Protein AF-A0A8T7EZC7-F1 (afdb_monomer_lite)

pLDDT: mean 72.68, std 19.87, range [30.34, 92.94]

Structure (mmCIF, N/CA/C/O backbone):
data_AF-A0A8T7EZC7-F1
#
_entry.id   AF-A0A8T7EZC7-F1
#
loop_
_atom_site.group_PDB
_atom_site.id
_atom_site.type_symbol
_atom_site.label_atom_id
_atom_site.label_alt_id
_atom_site.label_comp_id
_atom_site.label_asym_id
_atom_site.label_entity_id
_atom_site.label_seq_id
_atom_site.pdbx_PDB_ins_code
_atom_site.Cartn_x
_atom_site.Cartn_y
_atom_site.Cartn_z
_atom_site.occupancy
_atom_site.B_iso_or_equiv
_atom_site.auth_seq_id
_atom_site.auth_comp_id
_atom_site.auth_asym_id
_atom_site.auth_atom_id
_atom_site.pdbx_PDB_model_num
ATOM 1 N N . MET A 1 1 ? 45.619 24.795 19.388 1.00 42.06 1 MET A N 1
ATOM 2 C CA . MET A 1 1 ? 44.561 25.643 19.974 1.00 42.06 1 MET A CA 1
ATOM 3 C C . MET A 1 1 ? 43.901 26.411 18.836 1.00 42.06 1 MET A C 1
ATOM 5 O O . MET A 1 1 ? 44.498 27.371 18.398 1.00 42.06 1 MET A O 1
ATOM 9 N N . PHE A 1 2 ? 42.785 25.922 18.280 1.00 33.25 2 PHE A N 1
ATOM 10 C CA . PHE A 1 2 ? 41.700 26.670 17.608 1.00 33.25 2 PHE A CA 1
ATOM 11 C C . PHE A 1 2 ? 40.606 25.656 17.208 1.00 33.25 2 PHE A C 1
ATOM 13 O O . PHE A 1 2 ? 40.906 24.513 16.879 1.00 33.25 2 PHE A O 1
ATOM 20 N N . ARG A 1 3 ? 39.350 26.061 17.406 1.00 34.19 3 ARG A N 1
ATOM 21 C CA . ARG A 1 3 ? 38.122 25.260 17.580 1.00 34.19 3 ARG A CA 1
ATOM 22 C C . ARG A 1 3 ? 37.470 24.772 16.266 1.00 34.19 3 ARG A C 1
ATOM 24 O O . ARG A 1 3 ? 37.739 25.358 15.220 1.00 34.19 3 ARG A O 1
ATOM 31 N N . PRO A 1 4 ? 36.570 23.765 16.336 1.00 37.44 4 PRO A N 1
ATOM 32 C CA . PRO A 1 4 ? 35.826 23.230 15.193 1.00 37.44 4 PRO A CA 1
ATOM 33 C C . PRO A 1 4 ? 34.715 24.188 14.739 1.00 37.44 4 PRO A C 1
ATOM 35 O O . PRO A 1 4 ? 34.132 24.902 15.557 1.00 37.44 4 PRO A O 1
ATOM 38 N N . ARG A 1 5 ? 34.386 24.176 13.443 1.00 38.75 5 ARG A N 1
ATOM 39 C CA . ARG A 1 5 ? 33.145 24.759 12.915 1.00 38.75 5 ARG A CA 1
ATOM 40 C C . ARG A 1 5 ? 32.158 23.632 12.634 1.00 38.75 5 ARG A C 1
ATOM 42 O O . ARG A 1 5 ? 32.315 22.900 11.665 1.00 38.75 5 ARG A O 1
ATOM 49 N N . ALA A 1 6 ? 31.161 23.518 13.504 1.00 39.84 6 ALA A N 1
ATOM 50 C CA . ALA A 1 6 ? 29.884 22.910 13.174 1.00 39.84 6 ALA A CA 1
ATOM 51 C C . ALA A 1 6 ? 29.177 23.808 12.147 1.00 39.84 6 ALA A C 1
ATOM 53 O O . ALA A 1 6 ? 29.130 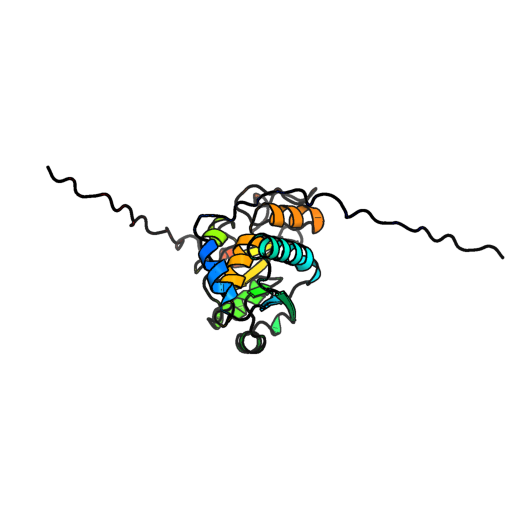25.026 12.336 1.00 39.84 6 ALA A O 1
ATOM 54 N N . VAL A 1 7 ? 28.636 23.220 11.082 1.00 38.34 7 VAL A N 1
ATOM 55 C CA . VAL A 1 7 ? 27.614 23.868 10.259 1.00 38.34 7 VAL A CA 1
ATOM 56 C C . VAL A 1 7 ? 26.310 23.136 10.523 1.00 38.34 7 VAL A C 1
ATOM 58 O O . VAL A 1 7 ? 26.101 21.997 10.122 1.00 38.34 7 VAL A O 1
ATOM 61 N N . LEU A 1 8 ? 25.494 23.836 11.298 1.00 35.91 8 LEU A N 1
ATOM 62 C CA . LEU A 1 8 ? 24.065 23.682 11.474 1.00 35.91 8 LEU A CA 1
ATOM 63 C C . LEU A 1 8 ? 23.392 23.820 10.097 1.00 35.91 8 LEU A C 1
ATOM 65 O O . LEU A 1 8 ? 23.626 24.818 9.417 1.00 35.91 8 LEU A O 1
ATOM 69 N N . SER A 1 9 ? 22.539 22.875 9.708 1.00 30.34 9 SER A N 1
ATOM 70 C CA . SER A 1 9 ? 21.531 23.111 8.672 1.00 30.34 9 SER A CA 1
ATOM 71 C C . SER A 1 9 ? 20.161 22.767 9.248 1.00 30.34 9 SER A C 1
ATOM 73 O O . SER A 1 9 ? 19.710 21.629 9.177 1.00 30.34 9 SER A O 1
ATOM 75 N N . CYS A 1 10 ? 19.529 23.776 9.858 1.00 31.45 10 CYS A N 1
ATOM 76 C CA . CYS A 1 10 ? 18.070 23.895 9.952 1.00 31.45 10 CYS A CA 1
ATOM 77 C C . CYS A 1 10 ? 17.480 23.691 8.538 1.00 31.45 10 CYS A C 1
ATOM 79 O O . CYS A 1 10 ? 18.063 24.163 7.570 1.00 31.45 10 CYS A O 1
ATOM 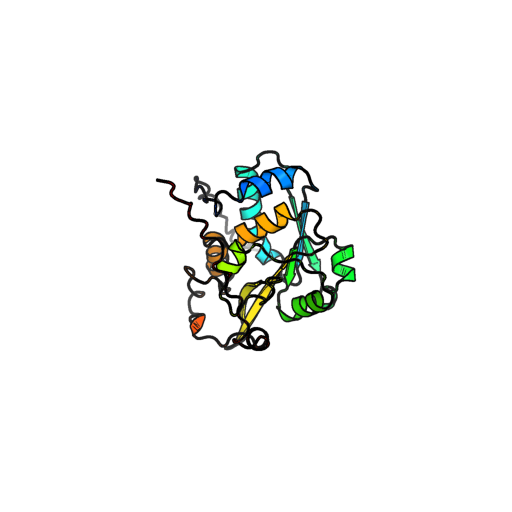81 N N . GLY A 1 11 ? 16.396 22.954 8.319 1.00 33.66 11 GLY A N 1
ATOM 82 C CA . GLY A 1 11 ? 15.102 23.128 8.961 1.00 33.66 11 GLY A CA 1
ATOM 83 C C . GLY A 1 11 ? 14.268 24.083 8.109 1.00 33.66 11 GLY A C 1
ATOM 84 O O . GLY A 1 11 ? 14.469 25.281 8.238 1.00 33.66 11 GLY A O 1
ATOM 85 N N . ILE A 1 12 ? 13.381 23.536 7.267 1.00 36.12 12 ILE A N 1
ATOM 86 C CA . ILE A 1 12 ? 12.087 24.079 6.807 1.00 36.12 12 ILE A CA 1
ATOM 87 C C . ILE A 1 12 ? 11.290 22.855 6.308 1.00 36.12 12 ILE A C 1
ATOM 89 O O . ILE A 1 12 ? 11.533 22.361 5.216 1.00 36.12 12 ILE A O 1
ATOM 93 N N . PHE A 1 13 ? 10.355 22.353 7.111 1.00 35.28 13 PHE A N 1
ATOM 94 C CA . PHE A 1 13 ? 9.205 21.566 6.641 1.00 35.28 13 PHE A CA 1
ATOM 95 C C . PHE A 1 13 ? 8.000 22.031 7.460 1.00 35.28 13 PHE A C 1
ATOM 97 O O . PHE A 1 13 ? 7.513 21.371 8.367 1.00 35.28 13 PHE A O 1
ATOM 104 N N . ALA A 1 14 ? 7.607 23.277 7.221 1.00 40.09 14 ALA A N 1
ATOM 105 C CA . ALA A 1 14 ? 6.400 23.861 7.779 1.00 40.09 14 ALA A CA 1
ATOM 106 C C . ALA A 1 14 ? 5.918 24.939 6.810 1.00 40.09 14 ALA A C 1
ATOM 108 O O . ALA A 1 14 ? 6.362 26.079 6.906 1.00 40.09 14 ALA A O 1
ATOM 109 N N . ALA A 1 15 ? 5.085 24.543 5.841 1.00 34.91 15 ALA A N 1
ATOM 110 C CA . ALA A 1 15 ? 4.017 25.351 5.235 1.00 34.91 15 ALA A CA 1
ATOM 111 C C . ALA A 1 15 ? 3.518 24.705 3.930 1.00 34.91 15 ALA A C 1
ATOM 113 O O . ALA A 1 15 ? 4.060 24.993 2.869 1.00 34.91 15 ALA A O 1
ATOM 114 N N . ALA A 1 16 ? 2.473 23.874 4.014 1.00 36.25 16 ALA A N 1
ATOM 115 C CA . ALA A 1 16 ? 1.429 23.732 2.983 1.00 36.25 16 ALA A CA 1
ATOM 116 C C . ALA A 1 16 ? 0.293 22.799 3.464 1.00 36.25 16 ALA A C 1
ATOM 118 O O . ALA A 1 16 ? -0.123 21.893 2.756 1.00 36.25 16 ALA A O 1
ATOM 119 N N . LEU A 1 17 ? -0.227 23.008 4.679 1.00 32.56 17 LEU A N 1
ATOM 120 C CA . LEU A 1 17 ? -1.483 22.393 5.139 1.00 32.56 17 LEU A CA 1
ATOM 121 C C . LEU A 1 17 ? -2.599 23.448 5.087 1.00 32.56 17 LEU A C 1
ATOM 123 O O . LEU A 1 17 ? -3.261 23.753 6.071 1.00 32.56 17 LEU A O 1
ATOM 127 N N . THR A 1 18 ? -2.769 24.082 3.927 1.00 36.34 18 THR A N 1
ATOM 128 C CA . THR A 1 18 ? -3.963 24.884 3.637 1.00 36.34 18 THR A CA 1
ATOM 129 C C . THR A 1 18 ? -4.882 24.065 2.747 1.00 36.34 18 THR A C 1
ATOM 131 O O . THR A 1 18 ? -4.669 23.998 1.541 1.00 36.34 18 THR A O 1
ATOM 134 N N . ALA A 1 19 ? -5.873 23.438 3.387 1.00 37.38 19 ALA A N 1
ATOM 135 C CA . ALA A 1 19 ? -7.176 23.043 2.853 1.00 37.38 19 ALA A CA 1
ATOM 136 C C . ALA A 1 19 ? -7.207 22.659 1.363 1.00 37.38 19 ALA A C 1
ATOM 138 O O . ALA A 1 19 ? -7.729 23.393 0.524 1.00 37.38 19 ALA A O 1
ATOM 139 N N . ILE A 1 20 ? -6.708 21.466 1.048 1.00 40.81 20 ILE A N 1
ATOM 140 C CA . ILE A 1 20 ? -7.132 20.754 -0.155 1.00 40.81 20 ILE A CA 1
ATOM 141 C C . ILE A 1 20 ? -8.110 19.697 0.333 1.00 40.81 20 ILE A C 1
ATOM 143 O O . ILE A 1 20 ? -7.711 18.713 0.945 1.00 40.81 20 ILE A O 1
ATOM 147 N N . ILE A 1 21 ? -9.399 19.935 0.090 1.00 41.66 21 ILE A N 1
ATOM 148 C CA . ILE A 1 21 ? -10.421 18.895 0.187 1.00 41.66 21 ILE A CA 1
ATOM 149 C C . ILE A 1 21 ? -9.994 17.835 -0.823 1.00 41.66 21 ILE A C 1
ATOM 151 O O . ILE A 1 21 ? -10.122 18.060 -2.025 1.00 41.66 21 ILE A O 1
ATOM 155 N N . ILE A 1 22 ? -9.426 16.722 -0.360 1.00 44.59 22 ILE A N 1
ATOM 156 C CA . ILE A 1 22 ? -9.307 15.529 -1.191 1.00 44.59 22 ILE A CA 1
ATOM 157 C C . ILE A 1 22 ? -10.746 15.035 -1.326 1.00 44.59 22 ILE A C 1
ATOM 159 O O . ILE A 1 22 ? -11.330 14.631 -0.318 1.00 44.59 22 ILE A O 1
ATOM 163 N N . PRO A 1 23 ? -11.381 15.107 -2.510 1.00 45.94 23 PRO A N 1
ATOM 164 C CA . PRO A 1 23 ? -12.598 14.348 -2.696 1.00 45.94 23 PRO A CA 1
ATOM 165 C C . PRO A 1 23 ? -12.193 12.885 -2.533 1.00 45.94 23 PRO A C 1
ATOM 167 O O . PRO A 1 23 ? -11.500 12.338 -3.392 1.00 45.94 23 PRO A O 1
ATOM 170 N N . LEU A 1 24 ? -12.576 12.272 -1.408 1.00 49.28 24 LEU A N 1
ATOM 171 C CA . LEU A 1 24 ? -12.540 10.821 -1.285 1.00 49.28 24 LEU A CA 1
ATOM 172 C C . LEU A 1 24 ? -13.208 10.260 -2.549 1.00 49.28 24 LEU A C 1
ATOM 174 O O . LEU A 1 24 ? -14.253 10.788 -2.959 1.00 49.28 24 LEU A O 1
ATOM 178 N N . PRO A 1 25 ? -12.614 9.260 -3.212 1.00 42.59 25 PRO A N 1
ATOM 179 C CA . PRO A 1 25 ? -13.205 8.704 -4.414 1.00 42.59 25 PRO A CA 1
ATOM 180 C C . PRO A 1 25 ? -14.587 8.130 -4.067 1.00 42.59 25 PRO A C 1
ATOM 182 O O . PRO A 1 25 ? -14.726 7.121 -3.389 1.00 42.59 25 PRO A O 1
ATOM 185 N N . GLY A 1 26 ? -15.630 8.839 -4.508 1.00 41.41 26 GLY A N 1
ATOM 186 C CA . GLY A 1 26 ? -17.014 8.376 -4.536 1.00 41.41 26 GLY A CA 1
ATOM 187 C C . GLY A 1 26 ? -17.830 8.500 -3.241 1.00 41.41 26 GLY A C 1
ATOM 188 O O . GLY A 1 26 ? -17.339 8.475 -2.119 1.00 41.41 26 GLY A O 1
ATOM 189 N N . LYS A 1 27 ? -19.158 8.544 -3.421 1.00 42.50 27 LYS A N 1
ATOM 190 C CA . LYS A 1 27 ? -20.199 8.497 -2.369 1.00 42.50 27 LYS A CA 1
ATOM 191 C C . LYS A 1 27 ? -20.186 7.207 -1.523 1.00 42.50 27 LYS A C 1
ATOM 193 O O . LYS A 1 27 ? -21.018 7.066 -0.631 1.00 42.50 27 LYS A O 1
ATOM 198 N N . ASN A 1 28 ? -19.261 6.291 -1.799 1.00 50.12 28 ASN A N 1
ATOM 199 C CA . ASN A 1 28 ? -19.187 4.964 -1.214 1.00 50.12 28 ASN A CA 1
ATOM 200 C C . ASN A 1 28 ? -18.074 4.821 -0.168 1.00 50.12 28 ASN A C 1
ATOM 202 O O . ASN A 1 28 ? -17.910 3.730 0.325 1.00 50.12 28 ASN A O 1
ATOM 206 N N . THR A 1 29 ? -17.322 5.841 0.241 1.00 52.97 29 THR A N 1
ATOM 207 C CA . THR A 1 29 ? -16.319 5.667 1.325 1.00 52.97 29 THR A CA 1
ATOM 208 C C . THR A 1 29 ? -16.861 6.024 2.709 1.00 52.97 29 THR A C 1
ATOM 210 O O . THR A 1 29 ? -16.376 5.515 3.712 1.00 52.97 29 THR A O 1
ATOM 213 N N . ALA A 1 30 ? -17.939 6.812 2.783 1.00 56.81 30 ALA A N 1
ATOM 214 C CA . ALA A 1 30 ? -18.549 7.229 4.050 1.00 56.81 30 ALA A CA 1
ATOM 215 C C . ALA A 1 30 ? -19.038 6.056 4.922 1.00 56.81 30 ALA A C 1
ATOM 217 O O . ALA A 1 30 ? -19.022 6.151 6.143 1.00 56.81 30 ALA A O 1
ATOM 218 N N . HIS A 1 31 ? -19.442 4.937 4.311 1.00 58.00 31 HIS A N 1
ATOM 219 C CA . HIS A 1 31 ? -19.840 3.745 5.064 1.00 58.00 31 HIS A CA 1
ATOM 220 C C . HIS A 1 31 ? -18.642 2.987 5.659 1.00 58.00 31 HIS A C 1
ATOM 222 O O . HIS A 1 31 ? -18.799 2.344 6.694 1.00 58.00 31 HIS A O 1
ATOM 228 N N . LEU A 1 32 ? -17.453 3.093 5.051 1.00 57.31 32 LEU A N 1
ATOM 229 C CA . LEU A 1 32 ? -16.219 2.512 5.588 1.00 57.31 32 LEU A CA 1
ATOM 230 C C . LEU A 1 32 ? -15.801 3.237 6.865 1.00 57.31 32 LEU A C 1
ATOM 232 O O . LEU A 1 32 ? -15.425 2.594 7.836 1.00 57.31 32 LEU A O 1
ATOM 236 N N . LEU A 1 33 ? -15.983 4.559 6.883 1.00 58.91 33 LEU A N 1
ATOM 237 C CA . LEU A 1 33 ? -15.732 5.426 8.033 1.00 58.91 33 LEU A CA 1
ATOM 238 C C . LEU A 1 33 ? -16.616 5.039 9.234 1.00 58.91 33 LEU A C 1
ATOM 240 O O . LEU A 1 33 ? -16.116 4.711 10.303 1.00 58.91 33 LEU A O 1
ATOM 244 N N . THR A 1 34 ? -17.935 4.952 9.037 1.00 57.25 34 THR A N 1
ATOM 245 C CA . THR A 1 34 ? -18.872 4.553 10.109 1.00 57.25 34 THR A CA 1
ATOM 246 C C . THR A 1 34 ? -18.677 3.105 10.578 1.00 57.25 34 THR A C 1
ATOM 248 O O . THR A 1 34 ? -19.005 2.775 11.714 1.00 57.25 34 THR A O 1
ATOM 251 N N . THR A 1 35 ? -18.163 2.220 9.718 1.00 56.12 35 THR A N 1
ATOM 252 C CA . THR A 1 35 ? -17.887 0.820 10.090 1.00 56.12 35 THR A CA 1
ATOM 253 C C . THR A 1 35 ? -16.540 0.680 10.806 1.00 56.12 35 THR A C 1
ATOM 255 O O . THR A 1 35 ? -16.410 -0.173 11.680 1.00 56.12 35 THR A O 1
ATOM 258 N N . ALA A 1 36 ? -15.555 1.523 10.477 1.00 55.91 36 ALA A N 1
ATOM 259 C CA . ALA A 1 36 ? -14.254 1.564 11.138 1.00 55.91 36 ALA A CA 1
ATOM 260 C C . ALA A 1 36 ? -14.371 1.930 12.625 1.00 55.91 36 ALA A C 1
ATOM 262 O O . ALA A 1 36 ? -13.792 1.237 13.450 1.00 55.91 36 ALA A O 1
ATOM 263 N N . GLU A 1 37 ? -15.198 2.923 12.975 1.00 54.53 37 GLU A N 1
ATOM 264 C CA . GLU A 1 37 ? -15.444 3.338 14.371 1.00 54.53 37 GLU A CA 1
ATOM 265 C C . GLU A 1 37 ? -16.039 2.227 15.267 1.00 54.53 37 GLU A C 1
ATOM 267 O O . GLU A 1 37 ? -16.066 2.359 16.491 1.00 54.53 37 GLU A O 1
ATOM 272 N N . ALA A 1 38 ? -16.557 1.142 14.678 1.00 52.16 38 ALA A N 1
ATOM 273 C CA . ALA A 1 38 ? -17.177 0.032 15.402 1.00 52.16 38 ALA A CA 1
ATOM 274 C C . ALA A 1 38 ? -16.225 -1.148 15.686 1.00 52.16 38 ALA A C 1
ATOM 276 O O . ALA A 1 38 ? -16.604 -2.046 16.442 1.00 52.16 38 ALA A O 1
ATOM 277 N N . ASN A 1 39 ? -15.025 -1.159 15.096 1.00 56.56 39 ASN A N 1
ATOM 278 C CA . ASN A 1 39 ? -14.036 -2.235 15.208 1.00 56.56 39 ASN A CA 1
ATOM 279 C C . ASN A 1 39 ? -12.738 -1.733 15.863 1.00 56.56 39 ASN A C 1
ATOM 281 O O . ASN A 1 39 ? -12.647 -0.578 16.264 1.00 56.56 39 ASN A O 1
ATOM 285 N N . ASP A 1 40 ? -11.761 -2.627 16.038 1.00 67.00 40 ASP A N 1
ATOM 286 C CA . ASP A 1 40 ? -10.443 -2.290 16.582 1.00 67.00 40 ASP A CA 1
ATOM 287 C C . ASP A 1 40 ? -9.860 -1.082 15.827 1.00 67.00 40 ASP A C 1
ATOM 289 O O . ASP A 1 40 ? -9.762 -1.084 14.600 1.00 67.00 40 ASP A O 1
ATOM 293 N N . ASN A 1 41 ? -9.517 -0.017 16.550 1.00 83.25 41 ASN A N 1
ATOM 294 C CA . ASN A 1 41 ? -9.135 1.263 15.942 1.00 83.25 41 ASN A CA 1
ATOM 295 C C . ASN A 1 41 ? -7.691 1.263 15.418 1.00 83.25 41 ASN A C 1
ATOM 297 O O . ASN A 1 41 ? -7.169 2.299 15.017 1.00 83.25 41 ASN A O 1
ATOM 301 N N . THR A 1 42 ? -7.013 0.123 15.431 1.00 88.88 42 THR A N 1
ATOM 302 C CA . THR A 1 42 ? -5.642 0.014 14.945 1.00 88.88 42 THR A CA 1
ATOM 303 C C . THR A 1 42 ? -5.626 -0.691 13.597 1.00 88.88 42 THR A C 1
ATOM 305 O O . THR A 1 42 ? -6.173 -1.781 13.445 1.00 88.88 42 THR A O 1
ATOM 308 N N . LEU A 1 43 ? -4.990 -0.045 12.619 1.00 91.12 43 LEU A N 1
ATOM 309 C CA . LEU A 1 43 ? -4.622 -0.635 11.339 1.00 91.12 43 LEU A CA 1
ATOM 310 C C . LEU A 1 43 ? -3.209 -1.212 11.454 1.00 91.12 43 LEU A C 1
ATOM 312 O O . LEU A 1 43 ? -2.252 -0.456 11.637 1.00 91.12 43 LEU A O 1
ATOM 316 N N . VAL A 1 44 ? -3.064 -2.528 11.315 1.00 91.81 44 VAL A N 1
ATOM 317 C CA . VAL A 1 44 ? -1.765 -3.211 11.363 1.00 91.81 44 VAL A CA 1
ATOM 318 C C . VAL A 1 44 ? -1.251 -3.473 9.948 1.00 91.81 44 VAL A C 1
ATOM 320 O O . VAL A 1 44 ? -1.824 -4.253 9.184 1.00 91.81 44 VAL A O 1
ATOM 323 N N . ILE A 1 45 ? -0.138 -2.833 9.600 1.00 92.75 45 ILE A N 1
ATOM 324 C CA . ILE A 1 45 ? 0.567 -3.009 8.332 1.00 92.75 45 ILE A CA 1
ATOM 325 C C . ILE A 1 45 ? 1.824 -3.838 8.579 1.00 92.75 45 ILE A C 1
ATOM 327 O O . ILE A 1 45 ? 2.761 -3.378 9.228 1.00 92.75 45 ILE A O 1
ATOM 331 N N . VAL A 1 46 ? 1.876 -5.038 8.013 1.00 91.94 46 VAL A N 1
ATOM 332 C CA . VAL A 1 46 ? 3.085 -5.865 8.003 1.00 91.94 46 VAL A CA 1
ATOM 333 C C . VAL A 1 46 ? 3.855 -5.600 6.715 1.00 91.94 46 VAL A C 1
ATOM 335 O O . VAL A 1 46 ? 3.277 -5.645 5.632 1.00 91.94 46 VAL A O 1
ATOM 338 N N . THR A 1 47 ? 5.155 -5.326 6.811 1.00 91.94 47 THR A N 1
ATOM 339 C CA . THR A 1 47 ? 6.013 -5.032 5.657 1.00 91.94 47 THR A CA 1
ATOM 340 C C . THR A 1 47 ? 7.314 -5.826 5.662 1.00 91.94 47 THR A C 1
ATOM 342 O O . THR A 1 47 ? 7.911 -6.026 6.717 1.00 91.94 47 THR A O 1
ATOM 345 N N . THR A 1 48 ? 7.798 -6.232 4.487 1.00 90.69 48 THR A N 1
ATOM 346 C CA . THR A 1 48 ? 9.175 -6.752 4.334 1.00 90.69 48 THR A CA 1
ATOM 347 C C . THR A 1 48 ? 10.176 -5.691 3.909 1.00 90.69 48 THR A C 1
ATOM 349 O O . THR A 1 48 ? 11.375 -5.876 4.093 1.00 90.69 48 THR A O 1
ATOM 352 N N . GLY A 1 49 ? 9.686 -4.574 3.370 1.00 85.62 49 GLY A N 1
ATOM 353 C CA . GLY A 1 49 ? 10.512 -3.455 2.933 1.00 85.62 49 GLY A CA 1
ATOM 354 C C . GLY A 1 49 ? 10.793 -2.433 4.034 1.00 85.62 49 GLY A C 1
ATOM 355 O O . GLY A 1 49 ? 10.332 -2.547 5.175 1.00 85.62 49 GLY A O 1
ATOM 356 N N . ASP A 1 50 ? 11.519 -1.381 3.658 1.00 84.81 50 ASP A N 1
ATOM 357 C CA . ASP A 1 50 ? 11.858 -0.274 4.547 1.00 84.81 50 ASP A CA 1
ATOM 358 C C . ASP A 1 50 ? 10.613 0.501 5.015 1.00 84.81 50 ASP A C 1
ATOM 360 O O . ASP A 1 50 ? 9.924 1.174 4.243 1.00 84.81 50 ASP A O 1
ATOM 364 N N . THR A 1 51 ? 10.362 0.463 6.324 1.00 89.06 51 THR A N 1
ATOM 365 C CA . THR A 1 51 ? 9.289 1.221 6.988 1.00 89.06 51 THR A CA 1
ATOM 366 C C . THR A 1 51 ? 9.369 2.736 6.754 1.00 89.06 51 THR A C 1
ATOM 368 O O . THR A 1 51 ? 8.343 3.421 6.801 1.00 89.06 51 THR A O 1
ATOM 371 N N . ALA A 1 52 ? 10.551 3.286 6.451 1.00 86.44 52 ALA A N 1
ATOM 372 C CA . ALA A 1 52 ? 10.707 4.706 6.154 1.00 86.44 52 ALA A CA 1
ATOM 373 C C . ALA A 1 52 ? 9.906 5.130 4.910 1.00 86.44 52 ALA A C 1
ATOM 375 O O . ALA A 1 52 ? 9.370 6.238 4.890 1.00 86.44 52 ALA A O 1
ATOM 376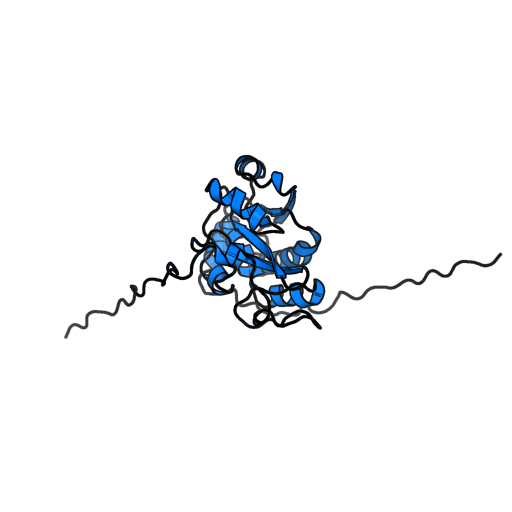 N N . LEU A 1 53 ? 9.736 4.237 3.927 1.00 80.69 53 LEU A N 1
ATOM 377 C CA . LEU A 1 53 ? 8.928 4.488 2.727 1.00 80.69 53 LEU A CA 1
ATOM 378 C C . LEU A 1 53 ? 7.430 4.603 3.036 1.00 80.69 53 LEU A C 1
ATOM 380 O O . LEU A 1 53 ? 6.696 5.272 2.309 1.00 80.69 53 LEU A O 1
ATOM 384 N N . LEU A 1 54 ? 6.975 3.987 4.130 1.00 85.50 54 LEU A N 1
ATOM 385 C CA . LEU A 1 54 ? 5.578 4.031 4.555 1.00 85.50 54 LEU A CA 1
ATOM 386 C C . LEU A 1 54 ? 5.254 5.275 5.385 1.00 85.50 54 LEU A C 1
ATOM 388 O O . LEU A 1 54 ? 4.104 5.708 5.402 1.00 85.50 54 LEU A O 1
ATOM 392 N N . THR A 1 55 ? 6.250 5.889 6.031 1.00 86.44 55 THR A N 1
ATOM 393 C CA . THR A 1 55 ? 6.047 7.052 6.917 1.00 86.44 55 THR A CA 1
ATOM 394 C C . THR A 1 55 ? 5.243 8.186 6.258 1.00 86.44 55 THR A C 1
ATOM 396 O O . THR A 1 55 ? 4.262 8.633 6.860 1.00 86.44 55 THR A O 1
ATOM 399 N N . PRO A 1 56 ? 5.568 8.655 5.033 1.00 83.31 56 PRO A N 1
ATOM 400 C CA . PRO A 1 56 ? 4.800 9.722 4.388 1.00 83.31 56 PRO A CA 1
ATOM 401 C C . PRO A 1 56 ? 3.355 9.320 4.068 1.00 83.31 56 PRO A C 1
ATOM 403 O O . PRO A 1 56 ? 2.458 10.158 4.122 1.00 83.31 56 PRO A O 1
ATOM 406 N N . LEU A 1 57 ? 3.123 8.042 3.757 1.00 84.62 57 LEU A N 1
ATOM 407 C CA . LEU A 1 57 ? 1.797 7.510 3.437 1.00 84.62 57 LEU A CA 1
ATOM 408 C C . LEU A 1 57 ? 0.923 7.443 4.677 1.00 84.62 57 LEU A C 1
ATOM 410 O O . LEU A 1 57 ? -0.215 7.897 4.649 1.00 84.62 57 LEU A O 1
ATOM 414 N N . VAL A 1 58 ? 1.479 6.901 5.761 1.00 90.12 58 VAL A N 1
ATOM 415 C CA . VAL A 1 58 ? 0.804 6.811 7.053 1.00 90.12 58 VAL A CA 1
ATOM 416 C C . VAL A 1 58 ? 0.478 8.205 7.564 1.00 90.12 58 VAL A C 1
ATOM 418 O O . VAL A 1 58 ? -0.663 8.452 7.928 1.00 90.12 58 VAL A O 1
ATOM 421 N N . THR A 1 59 ? 1.422 9.143 7.465 1.00 88.31 59 THR A N 1
ATOM 422 C CA . THR A 1 59 ? 1.191 10.542 7.856 1.00 88.31 59 THR A CA 1
ATOM 423 C C . THR A 1 59 ? 0.013 11.163 7.098 1.00 88.31 59 THR A C 1
ATOM 425 O O . THR A 1 59 ? -0.829 11.835 7.691 1.00 88.31 59 THR A O 1
ATOM 428 N N . GLU A 1 60 ? -0.066 10.962 5.780 1.00 84.50 60 GLU A N 1
ATOM 429 C CA . GLU A 1 60 ? -1.175 11.497 4.985 1.00 84.50 60 GLU A CA 1
ATOM 430 C C . GLU A 1 60 ? -2.492 10.767 5.278 1.00 84.50 60 GLU A C 1
ATOM 432 O O . GLU A 1 60 ? -3.532 11.414 5.373 1.00 84.50 60 GLU A O 1
ATOM 437 N N . PHE A 1 61 ? -2.466 9.443 5.450 1.00 88.00 61 PHE A N 1
ATOM 438 C CA . PHE A 1 61 ? -3.645 8.666 5.823 1.00 88.00 61 PHE A CA 1
ATOM 439 C C . PHE A 1 61 ? -4.210 9.118 7.170 1.00 88.00 61 PHE A C 1
ATOM 441 O O . PHE A 1 61 ? -5.399 9.410 7.260 1.00 88.00 61 PHE A O 1
ATOM 448 N N . GLU A 1 62 ? -3.364 9.254 8.190 1.00 89.31 62 GLU A N 1
ATOM 449 C CA . GLU A 1 62 ? -3.757 9.768 9.503 1.00 89.31 62 GLU A CA 1
ATOM 450 C C . GLU A 1 62 ? -4.331 11.185 9.390 1.00 89.31 62 GLU A C 1
ATOM 452 O O . GLU A 1 62 ? -5.348 11.486 10.008 1.00 89.31 62 GLU A O 1
ATOM 457 N N . ALA A 1 63 ? -3.763 12.042 8.533 1.00 87.25 63 ALA A N 1
ATOM 458 C CA . ALA A 1 63 ? -4.316 13.370 8.276 1.00 87.25 63 ALA A CA 1
ATOM 459 C C . ALA A 1 63 ? -5.702 13.325 7.600 1.00 87.25 63 ALA A C 1
ATOM 461 O O . ALA A 1 63 ? -6.563 14.148 7.919 1.00 87.25 63 ALA A O 1
ATOM 462 N N . VAL A 1 64 ? -5.935 12.383 6.679 1.00 84.56 64 VAL A N 1
ATOM 463 C CA . VAL A 1 64 ? -7.252 12.159 6.058 1.00 84.56 64 VAL A CA 1
ATOM 464 C C . VAL A 1 64 ? -8.251 11.657 7.094 1.00 84.56 64 VAL A C 1
ATOM 466 O O . VAL A 1 64 ? -9.371 12.168 7.151 1.00 84.56 64 VAL A O 1
ATOM 469 N N . VAL A 1 65 ? -7.856 10.696 7.930 1.00 86.69 65 VAL A N 1
ATOM 470 C CA . VAL A 1 65 ? -8.706 10.149 8.991 1.00 86.69 65 VAL A CA 1
ATOM 471 C C . VAL A 1 65 ? -9.066 11.228 10.007 1.00 86.69 65 VAL A C 1
ATOM 473 O O . VAL A 1 65 ? -10.247 11.431 10.251 1.00 86.69 65 VAL A O 1
ATOM 476 N N . GLU A 1 66 ? -8.102 12.001 10.506 1.00 87.25 66 GLU A N 1
ATOM 477 C CA . GLU A 1 66 ? -8.351 13.094 11.456 1.00 87.25 66 GLU A CA 1
ATOM 478 C C . GLU A 1 66 ? -9.309 14.156 10.886 1.00 87.25 66 GLU A C 1
ATOM 480 O O . GLU A 1 66 ? -10.188 14.663 11.580 1.00 87.25 66 GLU A O 1
ATOM 485 N N . GLN A 1 67 ? -9.188 14.486 9.595 1.00 83.25 67 GLN A N 1
ATOM 486 C CA . GLN A 1 67 ? -10.085 15.452 8.949 1.00 83.25 67 GLN A CA 1
ATOM 487 C C . GLN A 1 67 ? -11.502 14.917 8.721 1.00 83.25 67 GLN A C 1
ATOM 489 O O . GLN A 1 67 ? -12.450 15.704 8.677 1.00 83.25 67 GLN A O 1
ATOM 494 N N . THR A 1 68 ? -11.650 13.611 8.504 1.00 78.88 68 THR A N 1
ATOM 495 C CA . THR A 1 68 ? -12.928 12.995 8.114 1.00 78.88 68 THR A CA 1
ATOM 496 C C . THR A 1 68 ? -13.682 12.388 9.292 1.00 78.88 68 THR A C 1
ATOM 498 O O . THR A 1 68 ? -14.912 12.407 9.288 1.00 78.88 68 THR A O 1
ATOM 501 N N . MET A 1 69 ? -12.958 11.901 10.296 1.00 81.69 69 MET A N 1
ATOM 502 C CA . MET A 1 69 ? -13.447 11.266 11.516 1.00 81.69 69 MET A CA 1
ATOM 503 C C . MET A 1 69 ? -12.657 11.800 12.725 1.00 81.69 69 MET A C 1
ATOM 505 O O . MET A 1 69 ? -11.819 11.084 13.293 1.00 81.69 69 MET A O 1
ATOM 509 N N . PRO A 1 70 ? -12.887 13.070 13.110 1.00 78.62 70 PRO A N 1
ATOM 510 C CA . PRO A 1 70 ? -12.275 13.621 14.311 1.00 78.62 70 PRO A CA 1
ATOM 511 C C . PRO A 1 70 ? -12.691 12.777 15.521 1.00 78.62 70 PRO A C 1
ATOM 513 O O . PRO A 1 70 ? -13.836 12.339 15.607 1.00 78.62 70 PRO A O 1
ATOM 516 N N . ASP A 1 71 ? -11.758 12.542 16.442 1.00 83.31 71 ASP A N 1
ATOM 517 C CA . ASP A 1 71 ? -11.937 11.700 17.637 1.00 83.31 71 ASP A CA 1
ATOM 518 C C . ASP A 1 71 ? -12.112 10.188 17.378 1.00 83.31 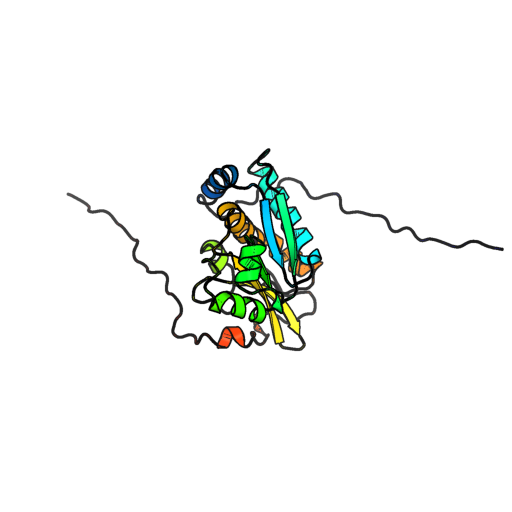71 ASP A C 1
ATOM 520 O O . ASP A 1 71 ? -12.383 9.440 18.319 1.00 83.31 71 ASP A O 1
ATOM 524 N N . SER A 1 72 ? -11.899 9.703 16.147 1.00 82.88 72 SER A N 1
ATOM 525 C CA . SER A 1 72 ? -11.988 8.265 15.832 1.00 82.88 72 SER A CA 1
ATOM 526 C C . SER A 1 72 ? -11.014 7.402 16.636 1.00 82.88 72 SER A C 1
ATOM 528 O O . SER A 1 72 ? -11.274 6.225 16.862 1.00 82.88 72 SER A O 1
ATOM 530 N N . GLY A 1 73 ? -9.889 7.973 17.083 1.00 83.50 73 GLY A N 1
ATOM 531 C CA . GLY A 1 73 ? -8.850 7.245 17.810 1.00 83.50 73 GLY A CA 1
ATOM 532 C C . GLY A 1 73 ? -8.116 6.215 16.952 1.00 83.50 73 GLY A C 1
ATOM 533 O O . GLY A 1 73 ? -7.479 5.323 17.510 1.00 83.50 73 GLY A O 1
ATOM 534 N N . VAL A 1 74 ? -8.225 6.325 15.623 1.00 87.56 74 VAL A N 1
ATOM 535 C CA . VAL A 1 74 ? -7.558 5.432 14.678 1.00 87.56 74 VAL A CA 1
ATOM 536 C C . VAL A 1 74 ? -6.045 5.614 14.751 1.00 87.56 74 VAL A C 1
ATOM 538 O O . VAL A 1 74 ? -5.547 6.738 14.740 1.00 87.56 74 VAL A O 1
ATOM 541 N N . THR A 1 75 ? -5.313 4.505 14.793 1.00 89.50 75 THR A N 1
ATOM 542 C CA . THR A 1 75 ? -3.847 4.481 14.774 1.00 89.50 75 THR A CA 1
ATOM 543 C C . THR A 1 75 ? -3.332 3.509 13.722 1.00 89.50 75 THR A C 1
ATOM 545 O O . THR A 1 75 ? -4.002 2.535 13.379 1.00 89.50 75 THR A O 1
ATOM 548 N N . VAL A 1 76 ? -2.125 3.754 13.212 1.00 92.31 76 VAL A N 1
ATOM 549 C CA . VAL A 1 76 ? -1.442 2.818 12.314 1.00 92.31 76 VAL A CA 1
ATOM 550 C C . VAL A 1 76 ? -0.235 2.212 13.021 1.00 92.31 76 VAL A C 1
ATOM 552 O O . VAL A 1 76 ? 0.636 2.923 13.522 1.00 92.31 76 VAL A O 1
ATOM 555 N N . GLN A 1 77 ? -0.169 0.884 13.044 1.00 92.69 77 GLN A N 1
ATOM 556 C CA . GLN A 1 77 ? 0.981 0.120 13.510 1.00 92.69 77 GLN A CA 1
ATOM 557 C C . GLN A 1 77 ? 1.687 -0.490 12.305 1.00 92.69 77 GLN A C 1
ATOM 559 O O . GLN A 1 77 ? 1.054 -1.123 11.466 1.00 92.69 77 GLN A O 1
ATOM 564 N N . ILE A 1 78 ? 3.003 -0.306 12.223 1.00 92.94 78 ILE A N 1
ATOM 565 C CA . ILE A 1 78 ? 3.825 -0.900 11.169 1.00 92.94 78 ILE A CA 1
ATOM 566 C C . ILE A 1 78 ? 4.747 -1.933 11.802 1.00 92.94 78 ILE A C 1
ATOM 568 O O . ILE A 1 78 ? 5.503 -1.613 12.721 1.00 92.94 78 ILE A O 1
ATOM 572 N N . GLU A 1 79 ? 4.719 -3.150 11.278 1.00 90.81 79 GLU A N 1
ATOM 573 C CA . GLU A 1 79 ? 5.591 -4.240 11.696 1.00 90.81 79 GLU A CA 1
ATOM 574 C C . GLU A 1 79 ? 6.476 -4.670 10.533 1.00 90.81 79 GLU A C 1
ATOM 576 O O . GLU A 1 79 ? 5.986 -5.037 9.469 1.00 90.81 79 GLU A O 1
ATOM 581 N N . SER A 1 80 ? 7.792 -4.611 10.729 1.00 91.12 80 SER A N 1
ATOM 582 C CA . SER A 1 80 ? 8.749 -5.101 9.739 1.00 91.12 80 SER A CA 1
ATOM 583 C C . SER A 1 80 ? 9.119 -6.548 10.043 1.00 91.12 80 SER A C 1
ATOM 585 O O . SER A 1 80 ? 9.497 -6.867 11.173 1.00 91.12 80 SER A O 1
ATOM 587 N N . VAL A 1 81 ? 9.013 -7.409 9.037 1.00 89.56 81 VAL A N 1
ATOM 588 C CA . VAL A 1 81 ? 9.321 -8.842 9.122 1.00 89.56 81 VAL A CA 1
ATOM 589 C C . VAL A 1 81 ? 10.243 -9.259 7.981 1.00 89.56 81 VAL A C 1
ATOM 591 O O . VAL A 1 81 ? 10.360 -8.557 6.979 1.00 89.56 81 VAL A O 1
ATOM 594 N N . ALA A 1 82 ? 10.915 -10.404 8.112 1.00 87.88 82 ALA A N 1
ATOM 595 C CA . ALA A 1 82 ? 11.668 -10.956 6.990 1.00 87.88 82 ALA A CA 1
ATOM 596 C C . ALA A 1 82 ? 10.713 -11.519 5.921 1.00 87.88 82 ALA A C 1
ATOM 598 O O . ALA A 1 82 ? 9.604 -11.947 6.235 1.00 87.88 82 ALA A O 1
ATOM 599 N N . ALA A 1 83 ? 11.151 -11.572 4.659 1.00 84.12 83 ALA A N 1
ATOM 600 C CA . ALA A 1 83 ? 10.351 -12.137 3.565 1.00 84.12 83 ALA A CA 1
ATOM 601 C C . ALA A 1 83 ? 9.914 -13.589 3.823 1.00 84.12 83 ALA A C 1
ATOM 603 O O . ALA A 1 83 ? 8.755 -13.930 3.602 1.00 84.12 83 ALA A O 1
ATOM 604 N N . ASP A 1 84 ? 10.799 -14.413 4.390 1.00 81.94 84 ASP A N 1
ATOM 605 C CA . ASP A 1 84 ? 10.500 -15.809 4.750 1.00 81.94 84 ASP A CA 1
ATOM 606 C C . ASP A 1 84 ? 9.420 -15.932 5.849 1.00 81.94 84 ASP A C 1
ATOM 608 O O . ASP A 1 84 ? 8.777 -16.979 5.996 1.00 81.94 84 ASP A O 1
ATOM 612 N N . ASP A 1 85 ? 9.188 -14.850 6.598 1.00 82.06 85 ASP A N 1
ATOM 613 C CA . ASP A 1 85 ? 8.145 -14.758 7.616 1.00 82.06 85 ASP A CA 1
ATOM 614 C C . ASP A 1 85 ? 6.796 -14.297 7.030 1.00 82.06 85 ASP A C 1
ATOM 616 O O . ASP A 1 85 ? 5.795 -14.303 7.742 1.00 82.06 85 ASP A O 1
ATOM 620 N N . LEU A 1 86 ? 6.696 -13.964 5.735 1.00 79.69 86 LEU A N 1
ATOM 621 C CA . LEU A 1 86 ? 5.411 -13.757 5.049 1.00 79.69 86 LEU A CA 1
ATOM 622 C C . LEU A 1 86 ? 4.762 -15.095 4.662 1.00 79.69 86 LEU A C 1
ATOM 624 O O . LEU A 1 86 ? 4.517 -15.397 3.496 1.00 79.69 86 LEU A O 1
ATOM 628 N N . ASN A 1 87 ? 4.448 -15.918 5.657 1.00 73.62 87 ASN A N 1
ATOM 629 C CA . ASN A 1 87 ? 3.649 -17.129 5.475 1.00 73.62 87 ASN A CA 1
ATOM 630 C C . ASN A 1 87 ? 2.312 -17.027 6.224 1.00 73.62 87 ASN A C 1
ATOM 632 O O . ASN A 1 87 ? 2.124 -16.172 7.089 1.00 73.62 87 ASN A O 1
ATOM 636 N N . SER A 1 88 ? 1.357 -17.899 5.890 1.00 66.12 88 SER A N 1
ATOM 637 C CA . SER A 1 88 ? -0.010 -17.831 6.429 1.00 66.12 88 SER A CA 1
ATOM 638 C C . SER A 1 88 ? -0.090 -17.844 7.947 1.00 66.12 88 SER A C 1
ATOM 640 O O . SER A 1 88 ? -0.983 -17.226 8.518 1.00 66.12 88 SER A O 1
ATOM 642 N N . ASP A 1 89 ? 0.799 -18.587 8.601 1.00 68.06 89 ASP A N 1
ATOM 643 C CA . ASP A 1 89 ? 0.747 -18.770 10.048 1.00 68.06 89 ASP A CA 1
ATOM 644 C C . ASP A 1 89 ? 1.348 -17.562 10.762 1.00 68.06 89 ASP A C 1
ATOM 646 O O . ASP A 1 89 ? 0.784 -17.087 11.745 1.00 68.06 89 ASP A O 1
ATOM 650 N N . ALA A 1 90 ? 2.427 -16.999 10.221 1.00 68.12 90 ALA A N 1
ATOM 651 C CA . ALA A 1 90 ? 2.972 -15.732 10.680 1.00 68.12 90 ALA A CA 1
ATOM 652 C C . ALA A 1 90 ? 1.977 -14.579 10.473 1.00 68.12 90 ALA A C 1
ATOM 654 O O . ALA A 1 90 ? 1.676 -13.874 11.431 1.00 68.12 90 ALA A O 1
ATOM 655 N N . LEU A 1 91 ? 1.364 -14.447 9.291 1.00 69.00 91 LEU A N 1
ATOM 656 C CA . LEU A 1 91 ? 0.362 -13.405 9.021 1.00 69.00 91 LEU A CA 1
ATOM 657 C C . LEU A 1 91 ? -0.841 -13.472 9.975 1.00 69.00 91 LEU A C 1
ATOM 659 O O . LEU A 1 91 ? -1.305 -12.440 10.457 1.00 69.00 91 LEU A O 1
ATOM 663 N N . LYS A 1 92 ? -1.316 -14.683 10.297 1.00 69.81 92 LYS A N 1
ATOM 664 C CA . LYS A 1 92 ? -2.387 -14.883 11.288 1.00 69.81 92 LYS A CA 1
ATOM 665 C C . LYS A 1 92 ? -1.966 -14.459 12.693 1.00 69.81 92 LYS A C 1
ATOM 667 O O . LYS A 1 92 ? -2.780 -13.885 13.409 1.00 69.81 92 LYS A O 1
ATOM 672 N N . ASN A 1 93 ? -0.726 -14.748 13.085 1.00 75.50 93 ASN A N 1
ATOM 673 C CA . ASN A 1 93 ? -0.209 -14.415 14.415 1.00 75.50 93 ASN A CA 1
ATOM 674 C C . ASN A 1 93 ? 0.090 -12.921 14.580 1.00 75.50 93 ASN A C 1
ATOM 676 O O . ASN A 1 93 ? -0.019 -12.404 15.686 1.00 75.50 93 ASN A O 1
ATOM 680 N N . LEU A 1 94 ? 0.455 -12.240 13.493 1.00 74.19 94 LEU A N 1
ATOM 681 C CA . LEU A 1 94 ? 0.716 -10.799 13.477 1.00 74.19 94 LEU A CA 1
ATOM 682 C C . LEU A 1 94 ? -0.576 -9.972 13.419 1.00 74.19 94 LEU A C 1
ATOM 684 O O . LEU A 1 94 ? -0.522 -8.755 13.539 1.00 74.19 94 LEU A O 1
ATOM 688 N N . HIS A 1 95 ? -1.736 -10.617 13.228 1.00 82.19 95 HIS A N 1
ATOM 689 C CA . HIS A 1 95 ? -3.025 -9.944 13.043 1.00 82.19 95 HIS A CA 1
ATOM 690 C C . HIS A 1 95 ? -2.965 -8.840 11.977 1.00 82.19 95 HIS A C 1
ATOM 692 O O . HIS A 1 95 ? -3.594 -7.796 12.122 1.00 82.19 95 HIS A O 1
ATOM 698 N N . ALA A 1 96 ? -2.202 -9.081 10.907 1.00 88.25 96 ALA A N 1
ATOM 699 C CA . ALA A 1 96 ? -2.044 -8.120 9.829 1.00 88.25 96 ALA A CA 1
ATOM 700 C C . ALA A 1 96 ? -3.411 -7.760 9.235 1.00 88.25 96 ALA A C 1
ATOM 702 O O . ALA A 1 96 ? -4.233 -8.645 8.983 1.00 88.25 96 ALA A O 1
ATOM 703 N N . ASP A 1 97 ? -3.622 -6.478 8.960 1.00 91.38 97 ASP A N 1
ATOM 704 C CA . ASP A 1 97 ? -4.720 -6.005 8.123 1.00 91.38 97 ASP A CA 1
ATOM 705 C C . ASP A 1 97 ? -4.251 -5.843 6.677 1.00 91.38 97 ASP A C 1
ATOM 707 O O . ASP A 1 97 ? -4.928 -6.252 5.730 1.00 91.38 97 ASP A O 1
ATOM 711 N N . LEU A 1 98 ? -3.044 -5.296 6.516 1.00 92.38 98 LEU A N 1
ATOM 712 C CA . LEU A 1 98 ? -2.377 -5.102 5.237 1.00 92.38 98 LEU A CA 1
ATOM 713 C C . LEU A 1 98 ? -0.998 -5.749 5.249 1.00 92.38 98 LEU A C 1
ATOM 715 O O . LEU A 1 98 ? -0.292 -5.738 6.257 1.00 92.38 98 LEU A O 1
ATOM 719 N N . VAL A 1 99 ? -0.609 -6.272 4.092 1.00 91.56 99 VAL A N 1
ATOM 720 C CA . VAL A 1 99 ? 0.719 -6.826 3.842 1.00 91.56 99 VAL A CA 1
ATOM 721 C C . VAL A 1 99 ? 1.349 -6.059 2.691 1.00 91.56 99 VAL A C 1
ATOM 723 O O . VAL A 1 99 ? 0.759 -5.957 1.617 1.00 91.56 99 VAL A O 1
ATOM 726 N N . LEU A 1 100 ? 2.548 -5.533 2.915 1.00 91.69 100 LEU A N 1
ATOM 727 C CA . LEU A 1 100 ? 3.370 -4.844 1.929 1.00 91.69 100 LEU A CA 1
ATOM 728 C C . LEU A 1 100 ? 4.674 -5.613 1.729 1.00 91.69 100 LEU A C 1
ATOM 730 O O . LEU A 1 100 ? 5.537 -5.632 2.599 1.00 91.69 100 LEU A O 1
ATOM 734 N N . ALA A 1 101 ? 4.834 -6.250 0.576 1.00 90.25 101 ALA A N 1
ATOM 735 C CA . ALA A 1 101 ? 6.094 -6.900 0.244 1.00 90.25 101 ALA A CA 1
ATOM 736 C C . ALA A 1 101 ? 6.931 -6.017 -0.676 1.00 90.25 101 ALA A C 1
ATOM 738 O O . ALA A 1 101 ? 6.406 -5.446 -1.631 1.00 90.25 101 ALA A O 1
ATOM 739 N N . GLU A 1 102 ? 8.238 -5.954 -0.423 1.00 88.38 102 GLU A N 1
ATOM 740 C CA . GLU A 1 102 ? 9.209 -5.302 -1.315 1.00 88.38 102 GLU A CA 1
ATOM 741 C C . GLU A 1 102 ? 9.310 -6.009 -2.678 1.00 88.38 102 GLU A C 1
ATOM 743 O O . GLU A 1 102 ? 9.666 -5.397 -3.685 1.00 88.38 102 GLU A O 1
ATOM 748 N N . ASN A 1 103 ? 8.949 -7.295 -2.727 1.00 85.75 103 ASN A N 1
ATOM 749 C CA . ASN A 1 103 ? 8.862 -8.066 -3.955 1.00 85.75 103 ASN A CA 1
ATOM 750 C C . ASN A 1 103 ? 7.533 -8.823 -4.037 1.00 85.75 103 ASN A C 1
ATOM 752 O O . ASN A 1 103 ? 7.144 -9.524 -3.103 1.00 85.75 103 ASN A O 1
ATOM 756 N N . VAL A 1 104 ? 6.863 -8.753 -5.192 1.00 85.19 104 VAL A N 1
ATOM 757 C CA . VAL A 1 104 ? 5.656 -9.553 -5.475 1.00 85.19 104 VAL A CA 1
ATOM 758 C C . VAL A 1 104 ? 5.878 -11.040 -5.197 1.00 85.19 104 VAL A C 1
ATOM 760 O O . VAL A 1 104 ? 4.966 -11.702 -4.712 1.00 85.19 104 VAL A O 1
ATOM 763 N N . ALA A 1 105 ? 7.076 -11.568 -5.464 1.00 82.31 105 ALA A N 1
ATOM 764 C CA . ALA A 1 105 ? 7.405 -12.972 -5.226 1.00 82.31 105 ALA A CA 1
ATOM 765 C C . ALA A 1 105 ? 7.159 -13.405 -3.770 1.00 82.31 105 ALA A C 1
ATOM 767 O O . ALA A 1 105 ? 6.637 -14.497 -3.539 1.00 82.31 105 ALA A O 1
ATOM 768 N N . ASP A 1 106 ? 7.459 -12.531 -2.808 1.00 80.69 106 ASP A N 1
ATOM 769 C CA . ASP A 1 106 ? 7.286 -12.815 -1.381 1.00 80.69 106 ASP A CA 1
ATOM 770 C C . ASP A 1 106 ? 5.792 -12.838 -1.010 1.00 80.69 106 ASP A C 1
ATOM 772 O O . ASP A 1 106 ? 5.342 -13.647 -0.201 1.00 80.69 106 ASP A O 1
ATOM 776 N N . LEU A 1 107 ? 4.985 -12.004 -1.676 1.00 81.94 107 LEU A N 1
ATOM 777 C CA . LEU A 1 107 ? 3.525 -11.986 -1.540 1.00 81.94 107 LEU A CA 1
ATOM 778 C C . LEU A 1 107 ? 2.847 -13.191 -2.209 1.00 81.94 107 LEU A C 1
ATOM 780 O O . LEU A 1 107 ? 1.812 -13.668 -1.734 1.00 81.94 107 LEU A O 1
ATOM 784 N N . VAL A 1 108 ? 3.421 -13.716 -3.296 1.00 75.88 108 VAL A N 1
ATOM 785 C CA . VAL A 1 108 ? 2.884 -14.887 -4.006 1.00 75.88 108 VAL A CA 1
ATOM 786 C C . VAL A 1 108 ? 2.873 -16.121 -3.101 1.00 75.88 108 VAL A C 1
ATOM 788 O O . VAL A 1 108 ? 1.881 -16.850 -3.101 1.00 75.88 108 VAL A O 1
ATOM 791 N N . GLY A 1 109 ? 3.895 -16.313 -2.260 1.00 70.00 109 GLY A N 1
ATOM 792 C CA . GLY A 1 109 ? 3.904 -17.388 -1.260 1.00 70.00 109 GLY A CA 1
ATOM 793 C C . GLY A 1 109 ? 2.725 -17.298 -0.280 1.00 70.00 109 GLY A C 1
ATOM 794 O O . GLY A 1 109 ? 2.067 -18.299 0.014 1.00 70.00 109 GLY A O 1
ATOM 795 N N . ALA A 1 110 ? 2.368 -16.084 0.151 1.00 67.31 110 ALA A N 1
ATOM 796 C CA . ALA A 1 110 ? 1.187 -15.857 0.982 1.00 67.31 110 ALA A CA 1
ATOM 797 C C . ALA A 1 110 ? -0.132 -16.152 0.234 1.00 67.31 110 ALA A C 1
ATOM 799 O O . ALA A 1 110 ? -1.078 -16.665 0.840 1.00 67.31 110 ALA A O 1
ATOM 800 N N . MET A 1 111 ? -0.213 -15.914 -1.082 1.00 69.75 111 MET A N 1
ATOM 801 C CA . MET A 1 111 ? -1.409 -16.227 -1.882 1.00 69.75 111 MET A CA 1
ATOM 802 C C . MET A 1 111 ? -1.714 -17.720 -1.997 1.00 69.75 111 MET A C 1
ATOM 804 O O . MET A 1 111 ? -2.892 -18.093 -2.033 1.00 69.75 111 MET A O 1
ATOM 808 N N . GLU A 1 112 ? -0.686 -18.569 -2.104 1.00 67.69 112 GLU A N 1
ATOM 809 C CA . GLU A 1 112 ? -0.856 -20.023 -2.260 1.00 67.69 112 GLU A CA 1
ATOM 810 C C . GLU A 1 112 ? -1.606 -20.634 -1.069 1.00 67.69 112 GLU A C 1
ATOM 812 O O . GLU A 1 112 ? -2.357 -21.597 -1.214 1.00 67.69 112 GLU A O 1
ATOM 817 N N . SER A 1 113 ? -1.487 -20.001 0.098 1.00 67.44 113 SER A N 1
ATOM 818 C CA . SER A 1 113 ? -2.192 -20.376 1.324 1.00 67.44 113 SER A CA 1
ATOM 819 C C . SER A 1 113 ? -3.638 -19.859 1.435 1.00 67.44 113 SER A C 1
ATOM 821 O O . SER A 1 113 ? -4.298 -20.131 2.435 1.00 67.44 113 SER A O 1
ATOM 823 N N . GLN A 1 114 ? -4.131 -19.102 0.442 1.00 63.69 114 GLN A N 1
ATOM 824 C CA . GLN A 1 114 ? -5.444 -18.431 0.435 1.00 63.69 114 GLN A CA 1
ATOM 825 C C . GLN A 1 114 ? -5.681 -17.434 1.586 1.00 63.69 114 GLN A C 1
ATOM 827 O O . GLN A 1 114 ? -6.823 -17.139 1.922 1.00 63.69 114 GLN A O 1
ATOM 832 N N . SER A 1 115 ? -4.619 -16.870 2.166 1.00 78.50 115 SER A N 1
ATOM 833 C CA . SER A 1 115 ? -4.725 -15.979 3.335 1.00 78.50 115 SER A CA 1
ATOM 834 C C . SER A 1 115 ? -4.971 -14.500 2.993 1.00 78.50 115 SER A C 1
ATOM 836 O O . SER A 1 115 ? -4.964 -13.663 3.894 1.00 78.50 115 SER A O 1
ATOM 838 N N . LEU A 1 116 ? -5.177 -14.163 1.716 1.00 87.62 116 LEU A N 1
ATOM 839 C CA . LEU A 1 116 ? -5.383 -12.790 1.239 1.00 87.62 116 LEU A CA 1
ATOM 840 C C . LEU A 1 116 ? -6.826 -12.584 0.772 1.00 87.62 116 LEU A C 1
ATOM 842 O O . LEU A 1 116 ? -7.414 -13.467 0.144 1.00 87.62 116 LEU A O 1
ATOM 846 N N . ASP A 1 117 ? -7.373 -11.413 1.075 1.00 90.19 117 ASP A N 1
ATOM 847 C CA . ASP A 1 117 ? -8.692 -10.977 0.629 1.00 90.19 117 ASP A CA 1
ATOM 848 C C . ASP A 1 117 ? -8.615 -10.221 -0.705 1.00 90.19 117 ASP A C 1
ATOM 850 O O . ASP A 1 117 ? -7.542 -9.830 -1.163 1.00 90.19 117 ASP A O 1
ATOM 854 N N . THR A 1 118 ? -9.768 -10.010 -1.336 1.00 90.62 118 THR A N 1
ATOM 855 C CA . THR A 1 118 ? -9.867 -9.194 -2.550 1.00 90.62 118 THR A CA 1
ATOM 856 C C . THR A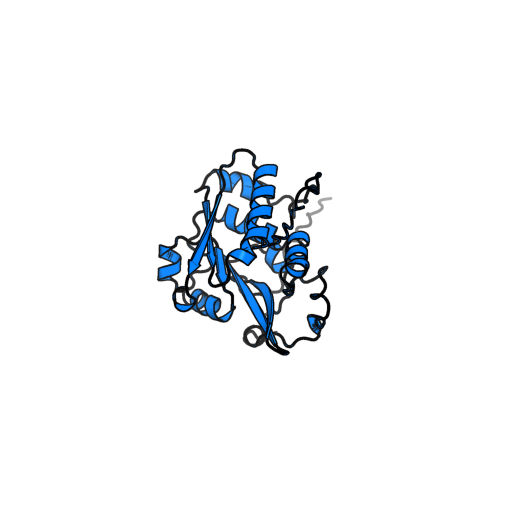 1 118 ? -9.769 -7.716 -2.188 1.00 90.62 118 THR A C 1
ATOM 858 O O . THR A 1 118 ? -10.438 -7.249 -1.268 1.00 90.62 118 THR A O 1
ATOM 861 N N . LEU A 1 119 ? -8.954 -6.967 -2.925 1.00 91.75 119 LEU A N 1
ATOM 862 C CA . LEU A 1 119 ? -8.810 -5.527 -2.751 1.00 91.75 119 LEU A CA 1
ATOM 863 C C . LEU A 1 119 ? -10.027 -4.761 -3.309 1.00 91.75 119 LEU A C 1
ATOM 865 O O . LEU A 1 119 ? -10.708 -5.249 -4.218 1.00 91.75 119 LEU A O 1
ATOM 869 N N . PRO A 1 120 ? -10.290 -3.531 -2.826 1.00 88.50 120 PRO A N 1
ATOM 870 C CA . PRO A 1 120 ? -11.344 -2.680 -3.368 1.00 88.50 120 PRO A CA 1
ATOM 871 C C . PRO A 1 120 ? -11.184 -2.460 -4.872 1.00 88.50 120 PRO A C 1
ATOM 873 O O . PRO A 1 120 ? -10.125 -2.032 -5.334 1.00 88.50 120 PRO A O 1
ATOM 876 N N . ALA A 1 121 ? -12.261 -2.679 -5.631 1.00 86.81 121 ALA A N 1
ATOM 877 C CA . ALA A 1 121 ? -12.246 -2.514 -7.083 1.00 86.81 121 ALA A CA 1
ATOM 878 C C . ALA A 1 121 ? -11.720 -1.129 -7.490 1.00 86.81 121 ALA A C 1
ATOM 880 O O . ALA A 1 121 ? -10.851 -1.040 -8.350 1.00 86.81 121 ALA A O 1
ATOM 881 N N . ASP A 1 122 ? -12.180 -0.064 -6.829 1.00 81.88 122 ASP A N 1
ATOM 882 C CA . ASP A 1 122 ? -11.774 1.316 -7.124 1.00 81.88 122 ASP A CA 1
ATOM 883 C C . ASP A 1 122 ? -10.253 1.530 -7.026 1.00 81.88 122 ASP A C 1
ATOM 885 O O . ASP A 1 122 ? -9.704 2.338 -7.772 1.00 81.88 122 ASP A O 1
ATOM 889 N N . ALA A 1 123 ? -9.559 0.798 -6.148 1.00 84.81 123 ALA A N 1
ATOM 890 C CA . ALA A 1 123 ? -8.101 0.836 -6.069 1.00 84.81 123 ALA A CA 1
ATOM 891 C C . ALA A 1 123 ? -7.458 0.068 -7.233 1.00 84.81 123 ALA A C 1
ATOM 893 O O . ALA A 1 123 ? -6.565 0.595 -7.893 1.00 84.81 123 ALA A O 1
ATOM 894 N N . LEU A 1 124 ? -7.970 -1.129 -7.541 1.00 87.31 124 LEU A N 1
ATOM 895 C CA . LEU A 1 124 ? -7.482 -1.966 -8.642 1.00 87.31 124 LEU A CA 1
ATOM 896 C C . LEU A 1 124 ? -7.578 -1.260 -10.004 1.00 87.31 124 LEU A C 1
ATOM 898 O O . LEU A 1 124 ? -6.656 -1.355 -10.805 1.00 87.31 124 LEU A O 1
ATOM 902 N N . TRP A 1 125 ? -8.649 -0.497 -10.254 1.00 84.19 125 TRP A N 1
ATOM 903 C CA . TRP A 1 125 ? -8.829 0.273 -11.497 1.00 84.19 125 TRP A CA 1
ATOM 904 C C . TRP A 1 125 ? -7.780 1.371 -11.708 1.00 84.19 125 TRP A C 1
ATOM 906 O O . TRP A 1 125 ? -7.588 1.826 -12.836 1.00 84.19 125 TRP A O 1
ATOM 916 N N . ASN A 1 126 ? -7.123 1.825 -10.641 1.00 84.25 126 ASN A N 1
ATOM 917 C CA . ASN A 1 126 ? -6.123 2.880 -10.732 1.00 84.25 126 ASN A CA 1
ATOM 918 C C . ASN A 1 126 ? -4.733 2.341 -11.075 1.00 84.25 126 ASN A C 1
ATOM 920 O O . ASN A 1 126 ? -3.902 3.122 -11.531 1.00 84.25 126 ASN A O 1
ATOM 924 N N . VAL A 1 127 ? -4.479 1.042 -10.913 1.00 87.00 127 VAL A N 1
ATOM 925 C CA . VAL A 1 127 ? -3.179 0.407 -11.172 1.00 87.00 127 VAL A CA 1
ATOM 926 C C . VAL A 1 127 ? -3.162 -0.195 -12.575 1.00 87.00 127 VAL A C 1
ATOM 928 O O . VAL A 1 127 ? -4.178 -0.700 -13.052 1.00 87.00 127 VAL A O 1
ATOM 931 N N . LEU A 1 128 ? -2.016 -0.129 -13.258 1.00 86.06 128 LEU A N 1
ATOM 932 C CA . LEU A 1 128 ? -1.884 -0.755 -14.573 1.00 86.06 128 LEU A CA 1
ATOM 933 C C . LEU A 1 128 ? -2.136 -2.273 -14.472 1.00 86.06 128 LEU A C 1
ATOM 935 O O . LEU A 1 128 ? -1.622 -2.908 -13.548 1.00 86.06 128 LEU A O 1
ATOM 939 N N . PRO A 1 129 ? -2.865 -2.873 -15.433 1.00 85.50 129 PRO A N 1
ATOM 940 C CA . PRO A 1 129 ? -3.283 -4.274 -15.359 1.00 85.50 129 PRO A CA 1
ATOM 941 C C . PRO A 1 129 ? -2.146 -5.283 -15.157 1.00 85.50 129 PRO A C 1
ATOM 943 O O . PRO A 1 129 ? -2.330 -6.277 -14.461 1.00 85.50 129 PRO A O 1
ATOM 946 N N . ASP A 1 130 ? -0.966 -5.007 -15.715 1.00 84.12 130 ASP A N 1
ATOM 947 C CA . ASP A 1 130 ? 0.216 -5.872 -15.606 1.00 84.12 130 ASP A CA 1
ATOM 948 C C . ASP A 1 130 ? 0.764 -5.964 -14.168 1.00 84.12 130 ASP A C 1
ATOM 950 O O . ASP A 1 130 ? 1.545 -6.859 -13.852 1.00 84.12 130 ASP A O 1
ATOM 954 N N . TYR A 1 131 ? 0.356 -5.057 -13.277 1.00 87.56 131 TYR A N 1
ATOM 955 C CA . TYR A 1 131 ? 0.778 -5.028 -11.878 1.00 87.56 131 TYR A CA 1
ATOM 956 C C . TYR A 1 131 ? -0.365 -5.376 -10.925 1.00 87.56 131 TYR A C 1
ATOM 958 O O . TYR A 1 131 ? -0.347 -4.959 -9.773 1.00 87.56 131 TYR A O 1
ATOM 966 N N . VAL A 1 132 ? -1.375 -6.118 -11.375 1.00 88.38 132 VAL A N 1
ATOM 967 C CA . VAL A 1 132 ? -2.518 -6.519 -10.549 1.00 88.38 132 VAL A CA 1
ATOM 968 C C . VAL A 1 132 ? -2.716 -8.031 -10.628 1.00 88.38 132 VAL A C 1
ATOM 970 O O . VAL A 1 132 ? -2.626 -8.625 -11.700 1.00 88.38 132 VAL A O 1
ATOM 973 N N . ASP A 1 133 ? -3.019 -8.668 -9.493 1.00 87.50 133 ASP A N 1
ATOM 974 C CA . ASP A 1 133 ? -3.475 -10.061 -9.474 1.00 87.50 133 ASP A CA 1
ATOM 975 C C . ASP A 1 133 ? -4.767 -10.200 -10.291 1.00 87.50 133 ASP A C 1
ATOM 977 O O . ASP A 1 133 ? -5.718 -9.463 -10.024 1.00 87.50 133 ASP A O 1
ATOM 981 N N . PRO A 1 134 ? -4.910 -11.177 -11.199 1.00 84.19 134 PRO A N 1
ATOM 982 C CA . PRO A 1 134 ? -6.171 -11.365 -11.919 1.00 84.19 134 PRO A CA 1
ATOM 983 C C . PRO A 1 134 ? -7.371 -11.656 -11.007 1.00 84.19 134 PRO A C 1
ATOM 985 O O . PRO A 1 134 ? -8.508 -11.362 -11.369 1.00 84.19 134 PRO A O 1
ATOM 988 N N . ALA A 1 135 ? -7.128 -12.225 -9.819 1.00 86.50 135 ALA A N 1
ATOM 989 C CA . ALA A 1 135 ? -8.149 -12.417 -8.789 1.00 86.50 135 ALA A CA 1
ATOM 990 C C . ALA A 1 135 ? -8.288 -11.214 -7.829 1.00 86.50 135 ALA A C 1
ATOM 992 O O . ALA A 1 135 ? -9.079 -11.273 -6.892 1.00 86.50 135 ALA A O 1
ATOM 993 N N . GLY A 1 136 ? -7.537 -10.132 -8.050 1.00 89.38 136 GLY A N 1
ATOM 994 C CA . GLY A 1 136 ? -7.604 -8.885 -7.290 1.00 89.38 136 GLY A CA 1
ATOM 995 C C . GLY A 1 136 ? -7.078 -8.970 -5.857 1.00 89.38 136 GLY A C 1
ATOM 996 O O . GLY A 1 136 ? -7.428 -8.117 -5.047 1.00 89.38 136 GLY A O 1
ATOM 997 N N . ARG A 1 137 ? -6.284 -9.990 -5.503 1.00 89.81 137 ARG A N 1
ATOM 998 C CA . ARG A 1 137 ? -5.826 -10.209 -4.114 1.00 89.81 137 ARG A CA 1
ATOM 999 C C . ARG A 1 137 ? -4.557 -9.445 -3.748 1.00 89.81 137 ARG A C 1
ATOM 1001 O O . ARG A 1 137 ? -4.275 -9.250 -2.570 1.00 89.81 137 ARG A O 1
ATOM 1008 N N . TRP A 1 138 ? -3.796 -9.008 -4.744 1.00 90.56 138 TRP A N 1
ATOM 1009 C CA . TRP A 1 138 ? -2.697 -8.065 -4.573 1.00 90.56 138 TRP A CA 1
ATOM 1010 C C . TRP A 1 138 ? -2.651 -7.099 -5.752 1.00 90.56 138 TRP A C 1
ATOM 1012 O O . TRP A 1 138 ? -3.188 -7.367 -6.830 1.00 90.56 138 TRP A O 1
ATOM 1022 N N . MET A 1 139 ? -1.981 -5.977 -5.535 1.00 90.94 139 MET A N 1
ATOM 1023 C CA . MET A 1 139 ? -1.635 -5.026 -6.583 1.00 90.94 139 MET A CA 1
ATOM 1024 C C . MET A 1 139 ? -0.263 -4.414 -6.308 1.00 90.94 139 MET A C 1
ATOM 1026 O O . MET A 1 139 ? 0.177 -4.324 -5.161 1.00 90.94 139 MET A O 1
ATOM 1030 N N . GLY A 1 140 ? 0.423 -4.017 -7.369 1.00 89.69 140 GLY A N 1
ATOM 1031 C CA . GLY A 1 140 ? 1.716 -3.366 -7.324 1.00 89.69 140 GLY A CA 1
ATOM 1032 C C . GLY A 1 140 ? 1.590 -1.977 -6.722 1.00 89.69 140 GLY A C 1
ATOM 1033 O O . GLY A 1 140 ? 0.775 -1.171 -7.163 1.00 89.69 140 GLY A O 1
ATOM 1034 N N . PHE A 1 141 ? 2.450 -1.705 -5.751 1.00 87.62 141 PHE A N 1
ATOM 1035 C CA . PHE A 1 141 ? 2.480 -0.497 -4.950 1.00 87.62 141 PHE A CA 1
ATOM 1036 C C . PHE A 1 141 ? 3.451 0.560 -5.465 1.00 87.62 141 PHE A C 1
ATOM 1038 O O . PHE A 1 141 ? 3.062 1.715 -5.643 1.00 87.62 141 PHE A O 1
ATOM 1045 N N . HIS A 1 142 ? 4.680 0.164 -5.775 1.00 88.31 142 HIS A N 1
ATOM 1046 C CA . HIS A 1 142 ? 5.631 0.991 -6.512 1.00 88.31 142 HIS A CA 1
ATOM 1047 C C . HIS A 1 142 ? 6.637 0.104 -7.241 1.00 88.31 142 HIS A C 1
ATOM 1049 O O . HIS A 1 142 ? 6.798 -1.074 -6.914 1.00 88.31 142 HIS A O 1
ATOM 1055 N N . GLY A 1 143 ? 7.308 0.684 -8.233 1.00 87.56 143 GLY A N 1
ATOM 1056 C CA . GLY A 1 143 ? 8.376 0.027 -8.974 1.00 87.56 143 GLY A CA 1
ATOM 1057 C C . GLY A 1 143 ? 9.757 0.585 -8.638 1.00 87.56 143 GLY A C 1
ATOM 1058 O O . GLY A 1 143 ? 9.936 1.795 -8.545 1.00 87.56 143 GLY A O 1
ATOM 1059 N N . ASN A 1 144 ? 10.743 -0.291 -8.498 1.00 85.94 144 ASN A N 1
ATOM 1060 C CA . ASN A 1 144 ? 12.156 0.044 -8.355 1.00 85.94 144 ASN A CA 1
ATOM 1061 C C . ASN A 1 144 ? 12.925 -0.475 -9.566 1.00 85.94 144 ASN A C 1
ATOM 1063 O O . ASN A 1 144 ? 12.682 -1.591 -10.023 1.00 85.94 144 ASN A O 1
ATOM 1067 N N . LEU A 1 145 ? 13.867 0.314 -10.076 1.00 82.69 145 LEU A N 1
ATOM 1068 C CA . LEU A 1 145 ? 14.735 -0.148 -11.154 1.00 82.69 145 LEU A CA 1
ATOM 1069 C C . LEU A 1 145 ? 15.856 -1.040 -10.626 1.00 82.69 145 LEU A C 1
ATOM 1071 O O . LEU A 1 145 ? 16.620 -0.635 -9.753 1.00 82.69 145 LEU A O 1
ATOM 1075 N N . ASP A 1 146 ? 15.996 -2.206 -11.247 1.00 77.25 146 ASP A N 1
ATOM 1076 C CA . ASP A 1 146 ? 17.169 -3.069 -11.164 1.00 77.25 146 ASP A CA 1
ATOM 1077 C C . ASP A 1 146 ? 17.718 -3.282 -12.583 1.00 77.25 146 ASP A C 1
ATOM 1079 O O . ASP A 1 146 ? 17.259 -4.130 -13.352 1.00 77.25 146 ASP A O 1
ATOM 1083 N N . GLY A 1 147 ? 18.656 -2.419 -12.984 1.00 79.38 147 GLY A N 1
ATOM 1084 C CA . GLY A 1 147 ? 19.137 -2.358 -14.365 1.00 79.38 147 GLY A CA 1
ATOM 1085 C C . GLY A 1 147 ? 18.064 -1.842 -15.329 1.00 79.38 147 GLY A C 1
ATOM 1086 O O . GLY A 1 147 ? 17.633 -0.697 -15.218 1.00 79.38 147 GLY A O 1
ATOM 1087 N N . ASP A 1 148 ? 17.672 -2.667 -16.303 1.00 75.56 148 ASP A N 1
ATOM 1088 C CA . ASP A 1 148 ? 16.580 -2.414 -17.256 1.00 75.56 148 ASP A CA 1
ATOM 1089 C C . ASP A 1 148 ? 15.256 -3.096 -16.859 1.00 75.56 148 ASP A C 1
ATOM 1091 O O . ASP A 1 148 ? 14.266 -3.028 -17.596 1.00 75.56 148 ASP A O 1
ATOM 1095 N N . GLN A 1 149 ? 15.235 -3.755 -15.696 1.00 78.62 149 GLN A N 1
ATOM 1096 C CA . GLN A 1 149 ? 14.076 -4.463 -15.169 1.00 78.62 149 GLN A CA 1
ATOM 1097 C C . GLN A 1 149 ? 13.421 -3.676 -14.043 1.00 78.62 149 GLN A C 1
ATOM 1099 O O . GLN A 1 149 ? 14.080 -3.014 -13.241 1.00 78.62 149 GLN A O 1
ATOM 1104 N N . LEU A 1 150 ? 12.098 -3.784 -13.974 1.00 83.19 150 LEU A N 1
ATOM 1105 C CA . LEU A 1 150 ? 11.307 -3.200 -12.907 1.00 83.19 150 LEU A CA 1
ATOM 1106 C C . LEU A 1 150 ? 11.009 -4.263 -11.842 1.00 83.19 150 LEU A C 1
ATOM 1108 O O . LEU A 1 150 ? 10.309 -5.240 -12.111 1.00 83.19 150 LEU A O 1
ATOM 1112 N N . SER A 1 151 ? 11.529 -4.067 -10.632 1.00 84.75 151 SER A N 1
ATOM 1113 C CA . SER A 1 151 ? 11.100 -4.797 -9.436 1.00 84.75 151 SER A CA 1
ATOM 1114 C C . SER A 1 151 ? 9.866 -4.122 -8.852 1.00 84.75 151 SER A C 1
ATOM 1116 O O . SER A 1 151 ? 9.815 -2.897 -8.786 1.00 84.75 151 SER A O 1
ATOM 1118 N N . ILE A 1 152 ? 8.870 -4.897 -8.432 1.00 89.31 152 ILE A N 1
ATOM 1119 C CA . ILE A 1 152 ? 7.593 -4.369 -7.947 1.00 89.31 152 ILE A CA 1
ATOM 1120 C C . ILE A 1 152 ? 7.427 -4.728 -6.477 1.00 89.31 152 ILE A C 1
ATOM 1122 O O . ILE A 1 152 ? 7.382 -5.911 -6.131 1.00 89.31 152 ILE A O 1
ATOM 1126 N N . SER A 1 153 ? 7.258 -3.705 -5.644 1.00 89.19 153 SER A N 1
ATOM 1127 C CA . SER A 1 153 ? 6.660 -3.876 -4.324 1.00 89.19 153 SER A CA 1
ATOM 1128 C C . SER A 1 153 ? 5.163 -4.054 -4.497 1.00 89.19 153 SER A C 1
ATOM 1130 O O . SER A 1 153 ? 4.564 -3.363 -5.319 1.00 89.19 153 SER A O 1
ATOM 1132 N N . ALA A 1 154 ? 4.529 -4.925 -3.724 1.00 90.75 154 ALA A N 1
ATOM 1133 C CA . ALA A 1 154 ? 3.089 -5.141 -3.794 1.00 90.75 154 ALA A CA 1
ATOM 1134 C C . ALA A 1 154 ? 2.414 -4.986 -2.439 1.00 90.75 154 ALA A C 1
ATOM 1136 O O . ALA A 1 154 ? 3.025 -5.134 -1.384 1.00 90.75 154 ALA A O 1
ATOM 1137 N N . LEU A 1 155 ? 1.123 -4.685 -2.506 1.00 92.56 155 LEU A N 1
ATOM 1138 C CA . LEU A 1 155 ? 0.224 -4.581 -1.378 1.00 92.56 155 LEU A CA 1
ATOM 1139 C C . LEU A 1 155 ? -0.875 -5.636 -1.513 1.00 92.56 155 LEU A C 1
ATOM 1141 O O . LEU A 1 155 ? -1.417 -5.843 -2.601 1.00 92.56 155 LEU A O 1
ATOM 1145 N N . ALA A 1 156 ? -1.249 -6.241 -0.393 1.00 92.19 156 ALA A N 1
ATOM 1146 C CA . ALA A 1 156 ? -2.407 -7.112 -0.266 1.00 92.19 156 ALA A CA 1
ATOM 1147 C C . ALA A 1 156 ? -3.152 -6.846 1.046 1.00 92.19 156 ALA A C 1
ATOM 1149 O O . ALA A 1 156 ? -2.582 -6.328 2.007 1.00 92.19 156 ALA A O 1
ATOM 1150 N N . MET A 1 157 ? -4.423 -7.238 1.090 1.00 92.19 157 MET A N 1
ATOM 1151 C CA . MET A 1 157 ? -5.224 -7.226 2.312 1.00 92.19 157 MET A CA 1
ATOM 1152 C C . MET A 1 157 ? -5.274 -8.634 2.892 1.00 92.19 157 MET A C 1
ATOM 1154 O O . MET A 1 157 ? -5.509 -9.602 2.168 1.00 92.19 157 MET A O 1
ATOM 1158 N N . ALA A 1 158 ? -5.047 -8.770 4.193 1.00 88.75 158 ALA A N 1
ATOM 1159 C CA . ALA A 1 158 ? -5.121 -10.066 4.848 1.00 88.75 158 ALA A CA 1
ATOM 1160 C C . ALA A 1 158 ? -6.586 -10.480 5.046 1.00 88.75 158 ALA A C 1
ATOM 1162 O O . ALA A 1 158 ? -7.419 -9.701 5.510 1.00 88.75 158 ALA A O 1
ATOM 1163 N N . GLN A 1 159 ? -6.909 -11.743 4.768 1.00 86.19 159 GLN A N 1
ATOM 1164 C CA . GLN A 1 159 ? -8.259 -12.273 4.988 1.00 86.19 159 GLN A CA 1
ATOM 1165 C C . GLN A 1 159 ? -8.656 -12.244 6.473 1.00 86.19 159 GLN A C 1
ATOM 1167 O O . GLN A 1 159 ? -9.834 -12.084 6.798 1.00 86.19 159 GLN A O 1
ATOM 1172 N N . SER A 1 160 ? -7.667 -12.388 7.359 1.00 81.50 160 SER A N 1
ATOM 1173 C CA . SER A 1 160 ? -7.807 -12.338 8.816 1.00 81.50 160 SER A CA 1
ATOM 1174 C C . SER A 1 160 ? -7.930 -10.928 9.392 1.00 81.50 160 SER A C 1
ATOM 1176 O O . SER A 1 160 ? -8.005 -10.811 10.612 1.00 81.50 160 SER A O 1
ATOM 1178 N N . SER A 1 161 ? -7.921 -9.884 8.556 1.00 82.56 161 SER A N 1
ATOM 1179 C CA . SER A 1 161 ? -8.034 -8.496 9.006 1.00 82.56 161 SER A CA 1
ATOM 1180 C C . SER A 1 161 ? -9.263 -8.305 9.897 1.00 82.56 161 SER A C 1
ATOM 1182 O O . SER A 1 161 ? -10.391 -8.636 9.509 1.00 82.56 161 SER A O 1
ATOM 1184 N N . ASN A 1 162 ? -9.036 -7.745 11.085 1.00 77.62 162 ASN A N 1
ATOM 1185 C CA . ASN A 1 162 ? -10.097 -7.352 12.015 1.00 77.62 162 ASN A CA 1
ATOM 1186 C C . ASN A 1 162 ? -10.597 -5.927 11.719 1.00 77.62 162 ASN A C 1
ATOM 1188 O O . ASN A 1 162 ? -11.706 -5.566 12.116 1.00 77.62 162 ASN A O 1
ATOM 1192 N N . SER A 1 163 ? -9.816 -5.159 10.955 1.00 81.75 163 SER A N 1
ATOM 1193 C CA . SER A 1 163 ? -10.044 -3.749 10.648 1.00 81.75 163 SER A CA 1
ATOM 1194 C C . SER A 1 163 ? -10.265 -3.514 9.149 1.00 81.75 163 SER A C 1
ATOM 1196 O O . SER A 1 163 ? -9.810 -2.511 8.598 1.00 81.75 163 SER A O 1
ATOM 1198 N N . LYS A 1 164 ? -10.996 -4.413 8.467 1.00 83.94 164 LYS A N 1
ATOM 1199 C CA . LYS A 1 164 ? -11.215 -4.350 7.004 1.00 83.94 164 LYS A CA 1
ATOM 1200 C C . LYS A 1 164 ? -11.609 -2.964 6.477 1.00 83.94 164 LYS A C 1
ATOM 1202 O O . LYS A 1 164 ? -10.988 -2.524 5.517 1.00 83.94 164 LYS A O 1
ATOM 1207 N N . PRO A 1 165 ? -12.550 -2.219 7.089 1.00 87.69 165 PRO A N 1
ATOM 1208 C CA . PRO A 1 165 ? -12.900 -0.891 6.585 1.00 87.69 165 PRO A CA 1
ATOM 1209 C C . PRO A 1 165 ? -11.733 0.108 6.624 1.00 87.69 165 PRO A C 1
ATOM 1211 O O . PRO A 1 165 ? -11.602 0.928 5.716 1.00 87.69 165 PRO A O 1
ATOM 1214 N N . LEU A 1 166 ? -10.866 0.033 7.643 1.00 88.56 166 LEU A N 1
ATOM 1215 C CA . LEU A 1 166 ? -9.655 0.858 7.726 1.00 88.56 166 LEU A CA 1
ATOM 1216 C C . LEU A 1 166 ? -8.622 0.430 6.686 1.00 88.56 166 LEU A C 1
ATOM 1218 O O . LEU A 1 166 ? -8.016 1.290 6.050 1.00 88.56 166 LEU A O 1
ATOM 1222 N N . ALA A 1 167 ? -8.457 -0.878 6.476 1.00 91.25 167 ALA A N 1
ATOM 1223 C CA . ALA A 1 167 ? -7.573 -1.416 5.449 1.00 91.25 167 ALA A CA 1
ATOM 1224 C C . ALA A 1 167 ? -8.009 -0.959 4.047 1.00 91.25 167 ALA A C 1
ATOM 1226 O O . ALA A 1 167 ? -7.197 -0.444 3.281 1.00 91.25 167 ALA A O 1
ATOM 1227 N N . GLU A 1 168 ? -9.302 -1.056 3.735 1.00 89.81 168 GLU A N 1
ATOM 1228 C CA . GLU A 1 168 ? -9.875 -0.582 2.473 1.00 89.81 168 GLU A CA 1
ATOM 1229 C C . GLU A 1 168 ? -9.703 0.933 2.300 1.00 89.81 168 GLU A C 1
ATOM 1231 O O . GLU A 1 168 ? -9.287 1.391 1.233 1.00 89.81 168 GLU A O 1
ATOM 1236 N N . LEU A 1 169 ? -9.963 1.720 3.351 1.00 88.06 169 LEU A N 1
ATOM 1237 C CA . LEU A 1 169 ? -9.762 3.169 3.322 1.00 88.06 169 LEU A CA 1
ATOM 1238 C C . LEU A 1 169 ? -8.293 3.528 3.076 1.00 88.06 169 LEU A C 1
ATOM 1240 O O . LEU A 1 169 ? -8.008 4.413 2.266 1.00 88.06 169 LEU A O 1
ATOM 1244 N N . PHE A 1 170 ? -7.364 2.848 3.749 1.00 91.19 170 PHE A N 1
ATOM 1245 C CA . PHE A 1 170 ? -5.931 3.053 3.567 1.00 91.19 170 PHE A CA 1
ATOM 1246 C C . PHE A 1 170 ? -5.520 2.748 2.130 1.00 91.19 170 PHE A C 1
ATOM 1248 O O . PHE A 1 170 ? -4.907 3.587 1.472 1.00 91.19 170 PHE A O 1
ATOM 1255 N N . VAL A 1 171 ? -5.935 1.593 1.609 1.00 90.50 171 VAL A N 1
ATOM 1256 C CA . VAL A 1 171 ? -5.669 1.164 0.233 1.00 90.50 171 VAL A CA 1
ATOM 1257 C C . VAL A 1 171 ? -6.146 2.200 -0.781 1.00 90.50 171 VAL A C 1
ATOM 1259 O O . VAL A 1 171 ? -5.387 2.616 -1.656 1.00 90.50 171 VAL A O 1
ATOM 1262 N N . VAL A 1 172 ? -7.382 2.669 -0.643 1.00 85.31 172 VAL A N 1
ATOM 1263 C CA . VAL A 1 172 ? -7.950 3.677 -1.543 1.00 85.31 172 VAL A CA 1
ATOM 1264 C C . VAL A 1 172 ? -7.223 5.022 -1.416 1.00 85.31 172 VAL A C 1
ATOM 1266 O O . VAL A 1 172 ? -7.014 5.709 -2.416 1.00 85.31 172 VAL A O 1
ATOM 1269 N N . THR A 1 173 ? -6.801 5.393 -0.206 1.00 83.69 173 THR A N 1
ATOM 1270 C CA . THR A 1 173 ? -6.072 6.644 0.050 1.00 83.69 173 THR A CA 1
ATOM 1271 C C . THR A 1 173 ? -4.690 6.621 -0.597 1.00 83.69 173 THR A C 1
ATOM 1273 O O . THR A 1 173 ? -4.333 7.551 -1.321 1.00 83.69 173 THR A O 1
ATOM 1276 N N . VAL A 1 174 ? -3.932 5.542 -0.393 1.00 81.00 174 VAL A N 1
ATOM 1277 C CA . VAL A 1 174 ? -2.538 5.392 -0.838 1.00 81.00 174 VAL A CA 1
ATOM 1278 C C . VAL A 1 174 ? -2.376 5.407 -2.359 1.00 81.00 174 VAL A C 1
ATOM 1280 O O . VAL A 1 174 ? -1.360 5.883 -2.870 1.00 81.00 174 VAL A O 1
ATOM 1283 N N . TYR A 1 175 ? -3.393 4.971 -3.100 1.00 78.69 175 TYR A N 1
ATOM 1284 C CA . TYR A 1 175 ? -3.402 5.038 -4.566 1.00 78.69 175 TYR A CA 1
ATOM 1285 C C . TYR A 1 175 ? -4.052 6.308 -5.117 1.00 78.69 175 TYR A C 1
ATOM 1287 O O . TYR A 1 175 ? -4.250 6.450 -6.324 1.00 78.69 175 TYR A O 1
ATOM 1295 N N . GLY A 1 176 ? -4.320 7.290 -4.256 1.00 78.12 176 GLY A N 1
ATOM 1296 C CA . GLY A 1 176 ? -4.586 8.647 -4.698 1.00 78.12 176 GLY A CA 1
ATOM 1297 C C . GLY A 1 176 ? -3.368 9.238 -5.418 1.00 78.12 176 GLY A C 1
ATOM 1298 O O . GLY A 1 176 ? -2.238 9.150 -4.936 1.00 78.12 176 GLY A O 1
ATOM 1299 N N . MET A 1 177 ? -3.601 9.923 -6.545 1.00 74.81 177 MET A N 1
ATOM 1300 C CA . MET A 1 177 ? -2.545 10.545 -7.369 1.00 74.81 177 MET A CA 1
ATOM 1301 C C . MET A 1 177 ? -1.540 11.387 -6.568 1.00 74.81 177 MET A C 1
ATOM 1303 O O . MET A 1 177 ? -0.368 11.463 -6.925 1.00 74.81 177 MET A O 1
ATOM 1307 N N . ARG A 1 178 ? -1.988 12.044 -5.489 1.00 79.06 178 ARG A N 1
ATOM 1308 C CA . ARG A 1 178 ? -1.124 12.876 -4.642 1.00 79.06 178 ARG A CA 1
ATOM 1309 C C . ARG A 1 178 ? -0.051 12.053 -3.932 1.00 79.06 178 ARG A C 1
ATOM 1311 O O . ARG A 1 178 ? 1.106 12.456 -3.951 1.00 79.06 178 ARG A O 1
ATOM 1318 N N . LEU A 1 179 ? -0.426 10.934 -3.314 1.00 78.44 179 LEU A N 1
ATOM 1319 C CA . LEU A 1 179 ? 0.519 10.094 -2.577 1.00 78.44 179 LEU A CA 1
ATOM 1320 C C . LEU A 1 179 ? 1.500 9.412 -3.522 1.00 78.44 179 LEU A C 1
ATOM 1322 O O . LEU A 1 179 ? 2.701 9.427 -3.279 1.00 78.44 179 LEU A O 1
ATOM 1326 N N . GLN A 1 180 ? 1.003 8.939 -4.659 1.00 82.44 180 GLN A N 1
ATOM 1327 C CA . GLN A 1 180 ? 1.838 8.362 -5.705 1.00 82.44 180 GLN A CA 1
ATOM 1328 C C . GLN A 1 180 ? 2.859 9.373 -6.245 1.00 82.44 180 GLN A C 1
ATOM 1330 O O . GLN A 1 180 ? 4.038 9.054 -6.353 1.00 82.44 180 GLN A O 1
ATOM 1335 N N . ARG A 1 181 ? 2.459 10.632 -6.469 1.00 83.25 181 ARG A N 1
ATOM 1336 C CA . ARG A 1 181 ? 3.400 11.702 -6.831 1.00 83.25 181 ARG A CA 1
ATOM 1337 C C . ARG A 1 181 ? 4.446 11.958 -5.744 1.00 83.25 181 ARG A C 1
ATOM 1339 O O . ARG A 1 181 ? 5.621 12.084 -6.066 1.00 83.25 181 ARG A O 1
ATOM 1346 N N . LEU A 1 182 ? 4.041 11.997 -4.474 1.00 80.06 182 LEU A N 1
ATOM 1347 C CA . LEU A 1 182 ? 4.979 12.179 -3.362 1.00 80.06 182 LEU A CA 1
ATOM 1348 C C . LEU A 1 182 ? 6.015 11.055 -3.292 1.00 80.06 182 LEU A C 1
ATOM 1350 O O . LEU A 1 182 ? 7.167 11.329 -2.963 1.00 80.06 182 LEU A O 1
ATOM 1354 N N . MET A 1 183 ? 5.631 9.817 -3.607 1.00 82.31 183 MET A N 1
ATOM 1355 C CA . MET A 1 183 ? 6.572 8.700 -3.673 1.00 82.31 183 MET A CA 1
ATOM 1356 C C . MET A 1 183 ? 7.570 8.861 -4.818 1.00 82.31 183 MET A C 1
ATOM 1358 O O . MET A 1 183 ? 8.767 8.722 -4.588 1.00 82.31 183 MET A O 1
ATOM 1362 N N . VAL A 1 184 ? 7.111 9.220 -6.020 1.00 85.81 184 VAL A N 1
ATOM 1363 C CA . VAL A 1 184 ? 8.017 9.464 -7.156 1.00 85.81 184 VAL A CA 1
ATOM 1364 C C . VAL A 1 184 ? 8.998 10.597 -6.856 1.00 85.81 184 VAL A C 1
ATOM 1366 O O . VAL A 1 184 ? 10.193 10.466 -7.109 1.00 85.81 184 VAL A O 1
ATOM 1369 N N . GLU A 1 185 ? 8.509 11.703 -6.296 1.00 84.00 185 GLU A N 1
ATOM 1370 C CA . GLU A 1 185 ? 9.316 12.902 -6.053 1.00 84.00 185 GLU A CA 1
ATOM 1371 C C . GLU A 1 185 ? 10.318 12.737 -4.903 1.00 84.00 185 GLU A C 1
ATOM 1373 O O . GLU A 1 185 ? 11.412 13.292 -4.978 1.00 84.00 185 GLU A O 1
ATOM 1378 N N . ASN A 1 186 ? 9.962 12.006 -3.840 1.00 81.25 186 ASN A N 1
ATOM 1379 C CA . ASN A 1 186 ? 10.793 11.919 -2.631 1.00 81.25 186 ASN A CA 1
ATOM 1380 C C . ASN A 1 186 ? 11.569 10.607 -2.494 1.00 81.25 186 ASN A C 1
ATOM 1382 O O . ASN A 1 186 ? 12.606 10.597 -1.836 1.00 81.25 186 ASN A O 1
ATOM 1386 N N . ALA A 1 187 ? 11.061 9.510 -3.058 1.00 81.62 187 ALA A N 1
ATOM 1387 C CA . ALA A 1 187 ? 11.676 8.187 -2.954 1.00 81.62 187 ALA A CA 1
ATOM 1388 C C . ALA A 1 187 ? 12.267 7.694 -4.284 1.00 81.62 187 ALA A C 1
ATOM 1390 O O . ALA A 1 187 ? 12.840 6.611 -4.315 1.00 81.62 187 ALA A O 1
ATOM 1391 N N . GLU A 1 188 ? 12.137 8.472 -5.367 1.00 84.38 188 GLU A N 1
ATOM 1392 C CA . GLU A 1 188 ? 12.650 8.139 -6.707 1.00 84.38 188 GLU A CA 1
ATOM 1393 C C . GLU A 1 188 ? 12.174 6.768 -7.229 1.00 84.38 188 GLU A C 1
ATOM 1395 O O . GLU A 1 188 ? 12.844 6.117 -8.030 1.00 84.38 188 GLU A O 1
ATOM 1400 N N . VAL A 1 189 ? 10.987 6.338 -6.795 1.00 87.31 189 VAL A N 1
ATOM 1401 C CA . VAL A 1 189 ? 10.345 5.089 -7.226 1.00 87.31 189 VAL A CA 1
ATOM 1402 C C . VAL A 1 189 ? 9.340 5.352 -8.344 1.00 87.31 189 VAL A C 1
ATOM 1404 O O . VAL A 1 189 ? 8.820 6.453 -8.477 1.00 87.31 189 VAL A O 1
ATOM 1407 N N . TYR A 1 190 ? 9.022 4.346 -9.150 1.00 88.69 190 TYR A N 1
ATOM 1408 C CA . TYR A 1 190 ? 7.980 4.440 -10.170 1.00 88.69 190 TYR A CA 1
ATOM 1409 C C . TYR A 1 190 ? 6.596 4.315 -9.551 1.00 88.69 190 TYR A C 1
ATOM 1411 O O . TYR A 1 190 ? 6.324 3.379 -8.796 1.00 88.69 190 TYR A O 1
ATOM 1419 N N . SER A 1 191 ? 5.694 5.207 -9.954 1.00 87.94 191 SER A N 1
ATOM 1420 C CA . SER A 1 191 ? 4.267 4.985 -9.762 1.00 87.94 191 SER A CA 1
ATOM 1421 C C . SER A 1 191 ? 3.764 3.959 -10.770 1.00 87.94 191 SER A C 1
ATOM 1423 O O . SER A 1 191 ? 4.152 3.982 -11.936 1.00 87.94 191 SER A O 1
ATOM 1425 N N . LEU A 1 192 ? 2.877 3.078 -10.318 1.00 86.88 192 LEU A N 1
ATOM 1426 C CA . LEU A 1 192 ? 2.257 2.040 -11.146 1.00 86.88 192 LEU A CA 1
ATOM 1427 C C . LEU A 1 192 ? 0.822 2.406 -11.542 1.00 86.88 192 LEU A C 1
ATOM 1429 O O . LEU A 1 192 ? 0.055 1.555 -11.998 1.00 86.88 192 LEU A O 1
ATOM 1433 N N . LEU A 1 193 ? 0.452 3.676 -11.345 1.00 83.62 193 LEU A N 1
ATOM 1434 C CA . LEU A 1 193 ? -0.852 4.185 -11.729 1.00 83.62 193 LEU A CA 1
ATOM 1435 C C . LEU A 1 193 ? -1.035 4.165 -13.248 1.00 83.62 193 LEU A C 1
ATOM 1437 O O . LEU A 1 193 ? -0.120 4.453 -14.015 1.00 83.62 193 LEU A O 1
ATOM 1441 N N . THR A 1 194 ? -2.272 3.927 -13.675 1.00 73.75 194 THR A N 1
ATOM 1442 C CA . THR A 1 194 ? -2.677 3.957 -15.086 1.00 73.75 194 THR A CA 1
ATOM 1443 C C . THR A 1 194 ? -2.497 5.343 -15.718 1.00 73.75 194 THR A C 1
ATOM 1445 O O . THR A 1 194 ? -2.360 5.461 -16.935 1.00 73.75 194 THR A O 1
ATOM 1448 N N . PHE A 1 195 ? -2.504 6.415 -14.919 1.00 75.62 195 PHE A N 1
ATOM 1449 C CA . PHE A 1 195 ? -2.377 7.785 -15.408 1.00 75.62 195 PHE A CA 1
ATOM 1450 C C . PHE A 1 195 ? -1.773 8.741 -14.370 1.00 75.62 195 PHE A C 1
ATOM 1452 O O . PHE A 1 195 ? -1.914 8.564 -13.163 1.00 75.62 195 PHE A O 1
ATOM 1459 N N . GLY A 1 196 ? -1.193 9.841 -14.864 1.00 71.12 196 GLY A N 1
ATOM 1460 C CA . GLY A 1 196 ? -1.051 11.090 -14.103 1.00 71.12 196 GLY A CA 1
ATOM 1461 C C . GLY A 1 196 ? 0.208 11.256 -13.248 1.00 71.12 196 GLY A C 1
ATOM 1462 O O . GLY A 1 196 ? 0.340 12.296 -12.590 1.00 71.12 196 GLY A O 1
ATOM 1463 N N . VAL A 1 197 ? 1.129 10.290 -13.270 1.00 81.38 197 VAL A N 1
ATOM 1464 C CA . VAL A 1 197 ? 2.418 10.382 -12.575 1.00 81.38 197 VAL A CA 1
ATOM 1465 C C . VAL A 1 197 ? 3.539 9.954 -13.520 1.00 81.38 197 VAL A C 1
ATOM 1467 O O . VAL A 1 197 ? 3.519 8.851 -14.054 1.00 81.38 197 VAL A O 1
ATOM 1470 N N . GLU A 1 198 ? 4.477 10.865 -13.771 1.00 86.06 198 GLU A N 1
ATOM 1471 C CA . GLU A 1 198 ? 5.635 10.616 -14.633 1.00 86.06 198 GLU A CA 1
ATOM 1472 C C . GLU A 1 198 ? 6.694 9.777 -13.903 1.00 86.06 198 GLU A C 1
ATOM 1474 O O . GLU A 1 198 ? 6.674 9.661 -12.677 1.00 86.06 198 GLU A O 1
ATOM 1479 N N . ALA A 1 199 ? 7.620 9.188 -14.661 1.00 86.56 199 ALA A N 1
ATOM 1480 C CA . ALA A 1 199 ? 8.762 8.478 -14.097 1.00 86.56 199 ALA A CA 1
ATOM 1481 C C . ALA A 1 199 ? 9.659 9.417 -13.261 1.00 86.56 199 ALA A C 1
ATOM 1483 O O . ALA A 1 199 ? 9.658 10.634 -13.488 1.00 86.56 199 ALA A O 1
ATOM 1484 N N . PRO A 1 200 ? 10.468 8.875 -12.330 1.00 88.38 200 PRO A N 1
ATOM 1485 C CA . PRO A 1 200 ? 11.457 9.670 -11.614 1.00 88.38 200 PRO A CA 1
ATOM 1486 C C . PRO A 1 200 ? 12.395 10.420 -12.570 1.00 88.38 200 PRO A C 1
ATOM 1488 O O . PRO A 1 200 ? 12.726 9.951 -13.661 1.00 88.38 200 PRO A O 1
ATOM 1491 N N . SER A 1 201 ? 12.854 11.602 -12.157 1.00 87.06 201 SER A N 1
ATOM 1492 C CA . SER A 1 201 ? 13.684 12.462 -13.005 1.00 87.06 201 SER A CA 1
ATOM 1493 C C . SER A 1 201 ? 14.959 11.749 -13.473 1.00 87.06 201 SER A C 1
ATOM 1495 O O . SER A 1 201 ? 15.753 11.274 -12.667 1.00 87.06 201 SER A O 1
ATOM 1497 N N . GLY A 1 202 ? 15.196 11.742 -14.787 1.00 87.19 202 GLY A N 1
ATOM 1498 C CA . GLY A 1 202 ? 16.373 11.108 -15.393 1.00 87.19 202 GLY A CA 1
ATOM 1499 C C . GLY A 1 202 ? 16.249 9.597 -15.591 1.00 87.19 202 GLY A C 1
ATOM 1500 O O . GLY A 1 202 ? 17.183 8.992 -16.116 1.00 87.19 202 GLY A O 1
ATOM 1501 N N . GLN A 1 203 ? 15.111 9.009 -15.223 1.00 88.81 203 GLN A N 1
ATOM 1502 C CA . GLN A 1 203 ? 14.796 7.613 -15.481 1.00 88.81 203 GLN A CA 1
ATOM 1503 C C . GLN A 1 203 ? 13.971 7.455 -16.773 1.00 88.81 203 GLN A C 1
ATOM 1505 O O . GLN A 1 203 ? 13.307 8.403 -17.209 1.00 88.81 203 GLN A O 1
ATOM 1510 N N . PRO A 1 204 ? 14.040 6.288 -17.440 1.00 88.50 204 PRO A N 1
ATOM 1511 C CA . PRO A 1 204 ? 13.200 5.993 -18.599 1.00 88.50 204 PRO A CA 1
ATOM 1512 C C . PRO A 1 204 ? 11.705 6.002 -18.245 1.00 88.50 204 PRO A C 1
ATOM 1514 O O . PRO A 1 204 ? 11.312 5.860 -17.093 1.00 88.50 204 PRO A O 1
ATOM 1517 N N . ALA A 1 205 ? 10.846 6.158 -19.252 1.00 88.25 205 ALA A N 1
ATOM 1518 C CA . ALA A 1 205 ? 9.405 6.077 -19.041 1.00 88.25 205 ALA A CA 1
ATOM 1519 C C . ALA A 1 205 ? 8.987 4.638 -18.689 1.00 88.25 205 ALA A C 1
ATOM 1521 O O . ALA A 1 205 ? 9.582 3.684 -19.203 1.00 88.25 205 ALA A O 1
ATOM 1522 N N . LEU A 1 206 ? 7.963 4.475 -17.846 1.00 85.50 206 LEU A N 1
ATOM 1523 C CA . LEU A 1 206 ? 7.514 3.166 -17.354 1.00 85.50 206 LEU A CA 1
ATOM 1524 C C . LEU A 1 206 ? 7.187 2.204 -18.506 1.00 85.50 206 LEU A C 1
ATOM 1526 O O . LEU A 1 206 ? 7.576 1.043 -18.479 1.00 85.50 206 LEU A O 1
ATOM 1530 N N . GLU A 1 207 ? 6.541 2.708 -19.557 1.00 83.25 207 GLU A N 1
ATOM 1531 C CA . GLU A 1 207 ? 6.164 1.956 -20.756 1.00 83.25 207 GLU A CA 1
ATOM 1532 C C . GLU A 1 207 ? 7.349 1.455 -21.598 1.00 83.25 207 GLU A C 1
ATOM 1534 O O . GLU A 1 207 ? 7.170 0.622 -22.484 1.00 83.25 207 GLU A O 1
ATOM 1539 N N . SER A 1 208 ? 8.556 1.972 -21.354 1.00 85.00 208 SER A N 1
ATOM 1540 C CA . SER A 1 208 ? 9.780 1.524 -22.027 1.00 85.00 208 SER A CA 1
ATOM 1541 C C . SER A 1 208 ? 10.531 0.435 -21.260 1.00 85.00 208 SER A C 1
ATOM 1543 O O . SER A 1 208 ? 11.507 -0.109 -21.779 1.00 85.00 208 SER A O 1
ATOM 1545 N N . LEU A 1 209 ? 10.087 0.116 -20.042 1.00 84.38 209 LEU A N 1
ATOM 1546 C CA . LEU A 1 209 ? 10.690 -0.908 -19.200 1.00 84.38 209 LEU A CA 1
ATOM 1547 C C . LEU A 1 209 ? 10.120 -2.291 -19.491 1.00 84.38 209 LEU A C 1
ATOM 1549 O O . LEU A 1 209 ? 8.982 -2.447 -19.931 1.00 84.38 209 LEU A O 1
ATOM 1553 N N . THR A 1 210 ? 10.922 -3.314 -19.197 1.00 80.06 210 THR A N 1
ATOM 1554 C CA . THR A 1 210 ? 10.431 -4.693 -19.224 1.00 80.06 210 THR A CA 1
ATOM 1555 C C . THR A 1 210 ? 9.637 -4.953 -17.940 1.00 80.06 210 THR A C 1
ATOM 1557 O O . THR A 1 210 ? 10.223 -4.850 -16.856 1.00 80.06 210 THR A O 1
ATOM 1560 N N . PRO A 1 211 ? 8.337 -5.301 -18.021 1.00 71.06 211 PRO A N 1
ATOM 1561 C CA . PRO A 1 211 ? 7.560 -5.637 -16.835 1.00 71.06 211 PRO A CA 1
ATOM 1562 C C . PRO A 1 211 ? 8.142 -6.887 -16.152 1.00 71.06 211 PRO A C 1
ATOM 1564 O O . PRO A 1 211 ? 8.755 -7.734 -16.815 1.00 71.06 211 PRO A O 1
ATOM 1567 N N . PRO A 1 212 ? 7.965 -7.036 -14.829 1.00 68.19 212 PRO A N 1
ATOM 1568 C CA . PRO A 1 212 ? 8.500 -8.171 -14.089 1.00 68.19 212 PRO A CA 1
ATOM 1569 C C . PRO A 1 212 ? 7.942 -9.489 -14.629 1.00 68.19 212 PRO A C 1
ATOM 1571 O O . PRO A 1 212 ? 6.784 -9.584 -15.037 1.00 68.19 212 PRO A O 1
ATOM 1574 N N . ARG A 1 213 ? 8.746 -10.556 -14.553 1.00 56.97 213 ARG A N 1
ATOM 1575 C CA . ARG A 1 213 ? 8.355 -11.894 -15.037 1.00 56.97 213 ARG A CA 1
ATOM 1576 C C . ARG A 1 213 ? 7.041 -12.402 -14.438 1.00 56.97 213 ARG A C 1
ATOM 1578 O O . ARG A 1 213 ? 6.345 -13.140 -15.118 1.00 56.97 213 ARG A O 1
ATOM 1585 N N . TYR A 1 214 ? 6.682 -11.997 -13.219 1.00 57.12 214 TYR A N 1
ATOM 1586 C CA . TYR A 1 214 ? 5.443 -12.413 -12.550 1.00 57.12 214 TYR A CA 1
ATOM 1587 C C . TYR A 1 214 ? 4.166 -11.846 -13.193 1.00 57.12 214 TYR A C 1
ATOM 1589 O O . TYR A 1 214 ? 3.136 -12.512 -13.147 1.00 57.12 214 TYR A O 1
ATOM 1597 N N . ALA A 1 215 ? 4.248 -10.696 -13.874 1.00 48.16 215 ALA A N 1
ATOM 1598 C CA . ALA A 1 215 ? 3.159 -10.159 -14.698 1.00 48.16 215 ALA A CA 1
ATOM 1599 C C . ALA A 1 215 ? 2.873 -11.049 -15.923 1.00 48.16 215 ALA A C 1
ATOM 1601 O O . ALA A 1 215 ? 1.747 -11.140 -16.394 1.00 48.16 215 ALA A O 1
ATOM 1602 N N . GLN A 1 216 ? 3.894 -11.759 -16.416 1.00 46.50 216 GLN A N 1
ATOM 1603 C CA . GLN A 1 216 ? 3.799 -12.631 -17.593 1.00 46.50 216 GLN A CA 1
ATOM 1604 C C . GLN A 1 216 ? 3.339 -14.058 -17.260 1.00 46.50 216 GLN A C 1
ATOM 1606 O O . GLN A 1 216 ? 3.078 -14.840 -18.171 1.00 46.50 216 GLN A O 1
ATOM 1611 N N . ILE A 1 217 ? 3.259 -14.429 -15.975 1.00 45.41 217 ILE A N 1
ATOM 1612 C CA . ILE A 1 217 ? 2.794 -15.766 -15.555 1.00 45.41 217 ILE A CA 1
ATOM 1613 C C . ILE A 1 217 ? 1.268 -15.886 -15.716 1.00 45.41 217 ILE A C 1
ATOM 1615 O O . ILE A 1 217 ? 0.746 -16.992 -15.856 1.00 45.41 217 ILE A O 1
ATOM 1619 N N . TYR A 1 218 ? 0.557 -14.759 -15.776 1.00 45.34 218 TYR A N 1
ATOM 1620 C CA . TYR A 1 218 ? -0.873 -14.706 -16.046 1.00 45.34 218 TYR A CA 1
ATOM 1621 C C . TYR A 1 218 ? -1.108 -14.276 -17.492 1.00 45.34 218 TYR A C 1
ATOM 1623 O O . TYR A 1 218 ? -1.262 -13.100 -17.802 1.00 45.34 218 TYR A O 1
ATOM 1631 N N . ASP A 1 219 ? -1.084 -15.260 -18.387 1.00 39.94 219 ASP A N 1
ATOM 1632 C CA . ASP A 1 219 ? -1.329 -15.068 -19.812 1.00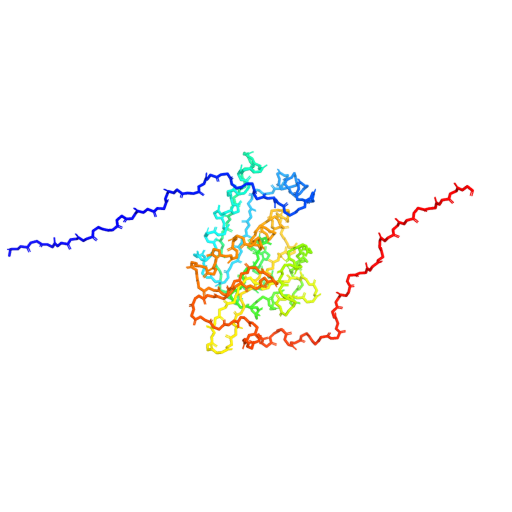 39.94 219 ASP A CA 1
ATOM 1633 C C . ASP A 1 219 ? -2.651 -14.313 -20.065 1.00 39.94 219 ASP A C 1
ATOM 1635 O O . ASP A 1 219 ? -3.694 -14.582 -19.458 1.00 39.94 219 ASP A O 1
ATOM 1639 N N . SER A 1 220 ? -2.566 -13.358 -20.985 1.00 43.56 220 SER A N 1
ATOM 1640 C CA . SER A 1 220 ? -3.510 -12.285 -21.328 1.00 43.56 220 SER A CA 1
ATOM 1641 C C . SER A 1 220 ? -4.922 -12.707 -21.777 1.00 43.56 220 SER A C 1
ATOM 1643 O O . SER A 1 220 ? -5.771 -11.850 -22.030 1.00 43.56 220 SER A O 1
ATOM 1645 N N . ASP A 1 221 ? -5.214 -14.006 -21.825 1.00 41.94 221 ASP A N 1
ATOM 1646 C CA . ASP A 1 221 ? -6.481 -14.554 -22.322 1.00 41.94 221 ASP A CA 1
ATOM 1647 C C . ASP A 1 221 ? -7.598 -14.641 -21.261 1.00 41.94 221 ASP A C 1
ATOM 1649 O O . ASP A 1 221 ? -8.749 -14.916 -21.602 1.00 41.94 221 ASP A O 1
ATOM 1653 N N . ASN A 1 222 ? -7.301 -14.377 -19.981 1.00 37.25 222 ASN A N 1
ATOM 1654 C CA . ASN A 1 222 ? -8.261 -14.497 -18.869 1.00 37.25 222 ASN A CA 1
ATOM 1655 C C . ASN A 1 222 ? -8.603 -13.175 -18.162 1.00 37.25 222 ASN A C 1
ATOM 1657 O O . ASN A 1 222 ? -9.085 -13.185 -17.028 1.00 37.25 222 ASN A O 1
ATOM 1661 N N . PHE A 1 223 ? -8.406 -12.028 -18.819 1.00 38.72 223 PHE A N 1
ATOM 1662 C CA . PHE A 1 223 ? -8.815 -10.747 -18.244 1.00 38.72 223 PHE A CA 1
ATOM 1663 C C . PHE A 1 223 ? -10.318 -10.718 -17.926 1.00 38.72 223 PHE A C 1
ATOM 1665 O O . PHE A 1 223 ? -11.176 -10.876 -18.801 1.00 38.72 223 PHE A O 1
ATOM 1672 N N . TYR A 1 224 ? -10.626 -10.471 -16.651 1.00 34.56 224 TYR A N 1
ATOM 1673 C CA . TYR A 1 224 ? -11.964 -10.198 -16.145 1.00 34.56 224 TYR A CA 1
ATOM 1674 C C . TYR A 1 224 ? -12.546 -8.990 -16.891 1.00 34.56 224 TYR A C 1
ATOM 1676 O O . TYR A 1 224 ? -12.171 -7.846 -16.646 1.00 34.56 224 TYR A O 1
ATOM 1684 N N . ARG A 1 225 ? -13.480 -9.234 -17.817 1.00 31.44 225 ARG A N 1
ATOM 1685 C CA . ARG A 1 225 ? -14.411 -8.195 -18.263 1.00 31.44 225 ARG A CA 1
ATOM 1686 C C . ARG A 1 225 ? -15.426 -8.006 -17.135 1.00 31.44 225 ARG A C 1
ATOM 1688 O O . ARG A 1 225 ? -16.155 -8.960 -16.855 1.00 31.44 225 ARG A O 1
ATOM 1695 N N . PRO A 1 226 ? -15.518 -6.823 -16.502 1.00 32.97 226 PRO A N 1
ATOM 1696 C CA . PRO A 1 226 ? -16.619 -6.536 -15.595 1.00 32.97 226 PRO A CA 1
ATOM 1697 C C . PRO A 1 226 ? -17.922 -6.808 -16.345 1.00 32.97 226 PRO A C 1
ATOM 1699 O O . PRO A 1 226 ? -18.115 -6.311 -17.455 1.00 32.97 226 PRO A O 1
ATOM 1702 N N . SER A 1 227 ? -18.793 -7.649 -15.791 1.00 34.09 227 SER A N 1
ATOM 1703 C CA . SER A 1 227 ? -20.055 -7.986 -16.441 1.00 34.09 227 SER A CA 1
ATOM 1704 C C . SER A 1 227 ? -20.874 -6.712 -16.677 1.00 34.09 227 SER A C 1
ATOM 1706 O O . SER A 1 227 ? -21.296 -6.072 -15.716 1.00 34.09 227 SER A O 1
ATOM 1708 N N . GLU A 1 228 ? -21.158 -6.376 -17.936 1.00 36.06 228 GLU A N 1
ATOM 1709 C CA . GLU A 1 228 ? -22.050 -5.279 -18.355 1.00 36.06 228 GLU A CA 1
ATOM 1710 C C . GLU A 1 228 ? -23.541 -5.542 -18.031 1.00 36.06 228 GLU A C 1
ATOM 1712 O O . GLU A 1 228 ? -24.438 -5.129 -18.762 1.00 36.06 228 GLU A O 1
ATOM 1717 N N . ASN A 1 229 ? -23.855 -6.220 -16.924 1.00 36.03 229 ASN A N 1
ATOM 1718 C CA . ASN A 1 229 ? -25.224 -6.592 -16.567 1.00 36.03 229 ASN A CA 1
ATOM 1719 C C . ASN A 1 229 ? -25.716 -5.856 -15.318 1.00 36.03 229 ASN A C 1
ATOM 1721 O O . ASN A 1 229 ? -26.054 -6.465 -14.306 1.00 36.03 229 ASN A O 1
ATOM 1725 N N . SER A 1 230 ? -25.821 -4.532 -15.407 1.00 38.31 230 SER A N 1
ATOM 1726 C CA . SER A 1 230 ? -26.689 -3.749 -14.514 1.00 38.31 230 SER A CA 1
ATOM 1727 C C . SER A 1 230 ? -27.247 -2.484 -15.176 1.00 38.31 230 SER A C 1
ATOM 1729 O O . SER A 1 230 ? -27.475 -1.471 -14.526 1.00 38.31 230 SER A O 1
ATOM 1731 N N . SER A 1 231 ? -27.578 -2.551 -16.470 1.00 37.34 231 SER A N 1
ATOM 1732 C CA . SER A 1 231 ? -28.508 -1.584 -17.071 1.00 37.34 231 SER A CA 1
ATOM 1733 C C . SER A 1 231 ? -29.949 -2.044 -16.850 1.00 37.34 231 SER A C 1
ATOM 1735 O O . SER A 1 231 ? -30.621 -2.542 -17.750 1.00 37.34 231 SER A O 1
ATOM 1737 N N . GLY A 1 232 ? -30.439 -1.883 -15.621 1.00 38.56 232 GLY A N 1
ATOM 1738 C CA . GLY A 1 232 ? -31.874 -1.854 -15.370 1.00 38.56 232 GLY A CA 1
ATOM 1739 C C . GLY A 1 232 ? -32.460 -0.583 -15.982 1.00 38.56 232 GLY A C 1
ATOM 1740 O O . GLY A 1 232 ? -32.258 0.504 -15.454 1.00 38.56 232 GLY A O 1
ATOM 1741 N N . THR A 1 233 ? -33.188 -0.694 -17.094 1.00 33.75 233 THR A N 1
ATOM 1742 C CA . THR A 1 233 ? -34.047 0.390 -17.597 1.00 33.75 233 THR A CA 1
ATOM 1743 C C . THR A 1 233 ? -35.473 -0.119 -17.797 1.00 33.75 233 THR A C 1
ATOM 1745 O O . THR A 1 233 ? -35.825 -0.706 -18.812 1.00 33.75 233 THR A O 1
ATOM 1748 N N . ILE A 1 234 ? -36.243 0.065 -16.723 1.00 35.78 234 ILE A N 1
ATOM 1749 C CA . ILE A 1 234 ? -37.617 0.582 -16.627 1.00 35.78 234 ILE A CA 1
ATOM 1750 C C . ILE A 1 234 ? -38.579 0.227 -17.775 1.00 35.78 234 ILE A C 1
ATOM 1752 O O . ILE A 1 234 ? -38.550 0.802 -18.861 1.00 35.78 234 ILE A O 1
ATOM 1756 N N . ALA A 1 235 ? -39.542 -0.634 -17.441 1.00 37.31 235 ALA A N 1
ATOM 1757 C CA . ALA A 1 235 ? -40.786 -0.813 -18.174 1.00 37.31 235 ALA A CA 1
ATOM 1758 C C . ALA A 1 235 ? -41.554 0.516 -18.293 1.00 37.31 235 ALA A C 1
ATOM 1760 O O . ALA A 1 235 ? -41.919 1.129 -17.289 1.00 37.31 235 ALA A O 1
ATOM 1761 N N . SER A 1 236 ? -41.840 0.935 -19.525 1.00 36.56 236 SER A N 1
ATOM 1762 C CA . SER A 1 236 ? -42.806 1.995 -19.803 1.00 36.56 236 SER A CA 1
ATOM 1763 C C . SER A 1 236 ? -44.164 1.362 -20.094 1.00 36.56 236 SER A C 1
ATOM 1765 O O . SER A 1 236 ? -44.390 0.783 -21.153 1.00 36.56 236 SER A O 1
ATOM 1767 N N . THR A 1 237 ? -45.070 1.449 -19.125 1.00 44.34 237 THR A N 1
ATOM 1768 C CA . THR A 1 237 ? -46.511 1.344 -19.359 1.00 44.34 237 THR A CA 1
ATOM 1769 C C . THR A 1 237 ? -47.023 2.649 -19.957 1.00 44.34 237 THR A C 1
ATOM 1771 O O . THR A 1 237 ? -47.004 3.672 -19.265 1.00 44.34 237 THR A O 1
ATOM 1774 N N . ARG A 1 238 ? -47.543 2.586 -21.186 1.00 46.00 238 ARG A N 1
ATOM 1775 C CA . ARG A 1 238 ? -48.800 3.212 -21.629 1.00 46.00 238 ARG A CA 1
ATOM 1776 C C . ARG A 1 238 ? -49.211 2.680 -22.994 1.00 46.00 238 ARG A C 1
ATOM 1778 O O . ARG A 1 238 ? -48.328 2.589 -23.870 1.00 46.00 238 ARG A O 1
#

Foldseek 3Di:
DDDDDDDDDDDDPDDDPDDDPPPQPDPPLVVLLVVLLVFDLEAEEEEQDDCVLCVVLQVVLVVVCCVNPPPSPHYYHYHHDHLVCLALVSCLVSLHFKYKYQAVVSVVNNVVVVFFDAADPLLVLFFDLLQADLSRQKGFLWWDDDDLATGTIMMGGTPSHRRNSSSNSSSSSCSPLVNQQVCCAPVQIGDRTPDDHAHRPPDDTPVSGDYDVVSPVPPPPSRDDPPPPDPDDDDDDD

Radius of gyration: 20.31 Å; chains: 1; bounding box: 93×47×42 Å

Sequence (238 aa):
MFRPRAVLSCGIFAAALTAIIIPLPGKNTAHLLTTAEANDNTLVIVTTGDTALLTPLVTEFEAVVEQTMPDSGVTVQIESVAADDLNSDALKNLHADLVLAENVADLVGAMESQSLDTLPADALWNVLPDYVDPAGRWMGFHGNLDGDQLSISALAMAQSSNSKPLAELFVVTVYGMRLQRLMVENAEVYSLLTFGVEAPSGQPALESLTPPRYAQIYDSDNFYRPSENSSGTIASTR

Secondary structure (DSSP, 8-state):
-----------------S------SSTTSHHHHHHHTTS-SEEEEEESS-GGGTHHHHHHHHHHHHHHSTT---EEEEEE--GGG-SHHHHHHTT-SEEEESSHHHHHHHHHTT-EEPPPHHHHTTB-GGGB-TTSSEEEEEEEEETTEEEEEEEEEETT-S-HHHHHHHHHHHTSHHHHHHHHHHH-PBP-BSSS-PPPTTSPPGGGSBPPGGGGSS-GGG--PPP-----------